Protein AF-A0A558NKL8-F1 (afdb_monomer_lite)

pLDDT: mean 79.83, std 12.21, range [34.22, 94.88]

Secondary structure (DSSP, 8-state):
--------SEEEEEEEEEEEEE-S--EEEEEEEEEEEEE-S--EEE-SEEEEEEEE-S--EEE-SEEEEEEEE-S--EEE-SEEEEEEEE-S--EEE-SEEEEEEEE-S--EEE-SEEEEEEEE-S--EEE-SEEEEEEEE-S--EEE-SEEEEEEEE-S--EEE-SEEEEEEEE-S--EEE-SEEEEEEEE-S--EEE-SEEEEEEEE-S--EEE-SEEEEEEEE-S--EEEEEEEEEEEEESS--EEEEEEEE-

Foldseek 3Di:
DFDADPDDQEAEDQAAAEEGAYDHEYAYAYQHYAYYEHAAEEYEHHYQHYAYE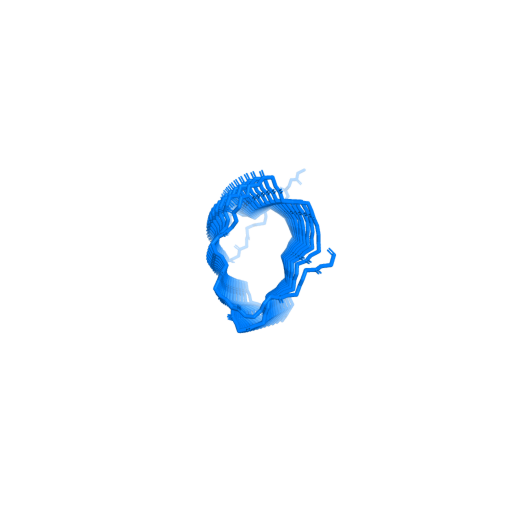YEHQEEYEHHYQHYHYYEEYQEEYEHHYQAYHYYEEYQEEYEAHYQHYAYEYEYQEEYEAAYQHEHEYEEYQEEYEHHYQAEAYYYEYQEEYEAAYQHEHEEYEYNYEYEAAYQHYAYEEEYQYEYEHAYQAEHYEYAYQYEYEHHYQHYEYEEHAEYEYEAHYQAYEYYYEHEDEYEHEYQEYEYEYHYNDYYNYHYDYDYD

Radius of gyration: 23.01 Å; chains: 1; bounding box: 57×25×70 Å

Structure (mmCIF, N/CA/C/O backbone):
data_AF-A0A558NKL8-F1
#
_entry.id   AF-A0A558NKL8-F1
#
loop_
_atom_site.group_PDB
_atom_site.id
_atom_site.type_symbol
_atom_site.label_atom_id
_atom_site.label_alt_id
_atom_site.label_comp_id
_atom_site.label_asym_id
_atom_site.label_entity_id
_atom_site.label_seq_id
_atom_site.pdbx_PDB_ins_code
_atom_site.Cartn_x
_atom_site.Cartn_y
_atom_site.Cartn_z
_atom_site.occupancy
_atom_site.B_iso_or_equiv
_atom_site.auth_seq_id
_atom_site.auth_comp_id
_atom_site.auth_asym_id
_atom_site.auth_atom_id
_atom_site.pdbx_PDB_model_num
ATOM 1 N N . MET A 1 1 ? 12.786 16.973 -34.964 1.00 34.22 1 MET A N 1
ATOM 2 C CA . MET A 1 1 ? 13.043 15.626 -35.515 1.00 34.22 1 MET A CA 1
ATOM 3 C C . MET A 1 1 ? 13.403 14.729 -34.350 1.00 34.22 1 MET A C 1
ATOM 5 O O . MET A 1 1 ? 14.389 15.014 -33.689 1.00 34.22 1 MET A O 1
ATOM 9 N N . ALA A 1 2 ? 12.571 13.739 -34.029 1.00 39.44 2 ALA A N 1
ATOM 10 C CA . ALA A 1 2 ? 12.947 12.715 -33.060 1.00 39.44 2 ALA A CA 1
ATOM 11 C C . ALA A 1 2 ? 13.879 11.733 -33.779 1.00 39.44 2 ALA A C 1
ATOM 13 O O . ALA A 1 2 ? 13.469 11.132 -34.772 1.00 39.44 2 ALA A O 1
ATOM 14 N N . GLU A 1 3 ? 15.132 11.630 -33.339 1.00 42.78 3 GLU A N 1
ATOM 15 C CA . GLU A 1 3 ? 16.056 10.612 -33.840 1.00 42.78 3 GLU A CA 1
ATOM 16 C C . GLU A 1 3 ? 15.496 9.226 -33.494 1.00 42.78 3 GLU A C 1
ATOM 18 O O . GLU A 1 3 ? 15.421 8.843 -32.328 1.00 42.78 3 GLU A O 1
ATOM 23 N N . GLN A 1 4 ? 15.060 8.482 -34.513 1.00 46.19 4 GLN A N 1
ATOM 24 C CA . GLN A 1 4 ? 14.749 7.063 -34.377 1.00 46.19 4 GLN A CA 1
ATOM 25 C C . GLN A 1 4 ? 16.066 6.284 -34.345 1.00 46.19 4 GLN A C 1
ATOM 27 O O . GLN A 1 4 ? 16.672 6.032 -35.386 1.00 46.19 4 GLN A O 1
ATOM 32 N N . TYR A 1 5 ? 16.513 5.888 -33.156 1.00 49.41 5 TYR A N 1
ATOM 33 C CA . TYR A 1 5 ? 17.646 4.977 -33.020 1.00 49.41 5 TYR A CA 1
ATOM 34 C C . TYR A 1 5 ? 17.198 3.546 -33.351 1.00 49.41 5 TYR A C 1
ATOM 36 O O . TYR A 1 5 ? 16.423 2.935 -32.619 1.00 49.41 5 TYR A O 1
ATOM 44 N N . GLN A 1 6 ? 17.699 2.986 -34.456 1.00 49.59 6 GLN A N 1
ATOM 45 C CA . GLN A 1 6 ? 17.657 1.540 -34.691 1.00 49.59 6 GLN A CA 1
ATOM 46 C C . GLN A 1 6 ? 18.808 0.895 -33.905 1.00 49.59 6 GLN A C 1
ATOM 48 O O . GLN A 1 6 ? 19.956 0.930 -34.345 1.00 49.59 6 GLN A O 1
ATOM 53 N N . ARG A 1 7 ? 18.518 0.358 -32.715 1.00 56.25 7 ARG A N 1
ATOM 54 C CA . ARG A 1 7 ? 19.482 -0.359 -31.862 1.00 56.25 7 ARG A CA 1
ATOM 55 C C . ARG A 1 7 ? 19.211 -1.874 -31.838 1.00 56.25 7 ARG A C 1
ATOM 57 O O . ARG A 1 7 ? 18.114 -2.293 -32.205 1.00 56.25 7 ARG A O 1
ATOM 64 N N . PRO A 1 8 ? 20.236 -2.696 -31.528 1.00 54.34 8 PRO A N 1
ATOM 65 C CA . PRO A 1 8 ? 20.140 -4.156 -31.564 1.00 54.34 8 PRO A CA 1
ATOM 66 C C . PRO A 1 8 ? 19.259 -4.701 -30.434 1.00 54.34 8 PRO A C 1
ATOM 68 O O . PRO A 1 8 ? 19.352 -4.200 -29.322 1.00 54.34 8 PRO A O 1
ATOM 71 N N . ASP A 1 9 ? 18.557 -5.812 -30.695 1.00 66.62 9 ASP A N 1
ATOM 72 C CA . ASP A 1 9 ? 17.581 -6.495 -29.810 1.00 66.62 9 ASP A CA 1
ATOM 73 C C . ASP A 1 9 ? 18.099 -6.886 -28.393 1.00 66.62 9 ASP A C 1
ATOM 75 O O . ASP A 1 9 ? 17.393 -7.496 -27.584 1.00 66.62 9 ASP A O 1
ATOM 79 N N . ASN A 1 10 ? 19.380 -6.640 -28.088 1.00 75.75 10 ASN A N 1
ATOM 80 C CA . ASN A 1 10 ? 20.004 -6.897 -26.793 1.00 75.75 10 ASN A CA 1
ATOM 81 C C . ASN A 1 10 ? 21.092 -5.858 -26.487 1.00 75.75 10 ASN A C 1
ATOM 83 O O . ASN A 1 10 ? 22.125 -5.808 -27.162 1.00 75.75 10 ASN A O 1
ATOM 87 N N . ILE A 1 11 ? 20.943 -5.138 -25.377 1.00 79.56 11 ILE A N 1
ATOM 88 C CA . ILE A 1 11 ? 21.912 -4.142 -24.915 1.00 79.56 11 ILE A CA 1
ATOM 89 C C . ILE A 1 11 ? 22.660 -4.706 -23.710 1.00 79.56 11 ILE A C 1
ATOM 91 O O . ILE A 1 11 ? 22.073 -5.110 -22.704 1.00 79.56 11 ILE A O 1
ATOM 95 N N . ARG A 1 12 ? 23.992 -4.768 -23.799 1.00 84.81 12 ARG A N 1
ATOM 96 C CA . ARG A 1 12 ? 24.848 -5.228 -22.699 1.00 84.81 12 ARG A CA 1
ATOM 97 C C . ARG A 1 12 ? 25.941 -4.220 -22.419 1.00 84.81 12 ARG A C 1
ATOM 99 O O . ARG A 1 12 ? 26.716 -3.880 -23.303 1.00 84.81 12 ARG A O 1
ATOM 106 N N . GLY A 1 13 ? 26.059 -3.806 -21.166 1.00 84.62 13 GLY A N 1
ATOM 107 C CA . GLY A 1 13 ? 27.065 -2.826 -20.781 1.00 84.62 13 GLY A CA 1
ATOM 108 C C . GLY A 1 13 ? 27.252 -2.745 -19.279 1.00 84.62 13 GLY A C 1
ATOM 109 O O . GLY A 1 13 ? 26.401 -3.152 -18.496 1.00 84.62 13 GLY A O 1
ATOM 110 N N . ARG A 1 14 ? 28.387 -2.208 -18.832 1.00 89.69 14 ARG A N 1
ATOM 111 C CA . ARG A 1 14 ? 28.553 -1.887 -17.408 1.00 89.69 14 ARG A CA 1
ATOM 112 C C . ARG A 1 14 ? 27.604 -0.754 -17.005 1.00 89.69 14 ARG A C 1
ATOM 114 O O . ARG A 1 14 ? 26.941 -0.869 -15.976 1.00 89.69 14 ARG A O 1
ATOM 121 N N . THR A 1 15 ? 27.533 0.278 -17.834 1.00 91.00 15 THR A N 1
ATOM 122 C CA . THR A 1 15 ? 26.642 1.429 -17.692 1.00 91.00 15 THR A CA 1
ATOM 123 C C . THR A 1 15 ? 25.883 1.587 -19.000 1.00 91.00 15 THR A C 1
ATOM 125 O O . THR A 1 15 ? 26.508 1.560 -20.058 1.00 91.00 15 THR A O 1
ATOM 128 N N . ILE A 1 16 ? 24.563 1.701 -18.914 1.00 84.81 16 ILE A N 1
ATOM 129 C CA . ILE A 1 16 ? 23.654 1.938 -20.035 1.00 84.81 16 ILE A CA 1
ATOM 130 C C . ILE A 1 16 ? 22.885 3.214 -19.693 1.00 84.81 16 ILE A C 1
ATOM 132 O O . ILE A 1 16 ? 22.404 3.357 -18.567 1.00 84.81 16 ILE A O 1
ATOM 136 N N . SER A 1 17 ? 22.850 4.157 -20.628 1.00 85.31 17 SER A N 1
ATOM 137 C CA . SER A 1 17 ? 22.179 5.444 -20.466 1.00 85.31 17 SER A CA 1
ATOM 138 C C . SER A 1 17 ? 21.499 5.804 -21.775 1.00 85.31 17 SER A C 1
ATOM 140 O O . SER A 1 17 ? 22.178 5.945 -22.793 1.00 85.31 17 SER A O 1
ATOM 142 N N . GLU A 1 18 ? 20.177 5.913 -21.738 1.00 77.69 18 GLU A N 1
ATOM 143 C CA . GLU A 1 18 ? 19.334 6.074 -22.919 1.00 77.69 18 GLU A CA 1
ATOM 144 C C . GLU A 1 18 ? 18.270 7.146 -22.668 1.00 77.69 18 GLU A C 1
ATOM 146 O O . GLU A 1 18 ? 17.667 7.206 -21.598 1.00 77.69 18 GLU A O 1
ATOM 151 N N . ALA A 1 19 ? 18.067 8.030 -23.649 1.00 80.38 19 ALA A N 1
ATOM 152 C CA . ALA A 1 19 ? 17.031 9.057 -23.611 1.00 80.38 19 ALA A CA 1
ATOM 153 C C . ALA A 1 19 ? 16.344 9.188 -24.978 1.00 80.38 19 ALA A C 1
ATOM 155 O O . ALA A 1 19 ? 17.041 9.180 -25.990 1.00 80.38 19 ALA A O 1
ATOM 156 N N . GLY A 1 20 ? 15.011 9.278 -25.044 1.00 77.06 20 GLY A N 1
ATOM 157 C CA . GLY A 1 20 ? 14.292 9.444 -26.320 1.00 77.06 20 GLY A CA 1
ATOM 158 C C . GLY A 1 20 ? 13.041 8.578 -26.496 1.00 77.06 20 GLY A C 1
ATOM 159 O O . GLY A 1 20 ? 12.331 8.285 -25.541 1.00 77.06 20 GLY A O 1
ATOM 160 N N . GLN A 1 21 ? 12.721 8.229 -27.745 1.00 72.75 21 GLN A N 1
ATOM 161 C CA . GLN A 1 21 ? 11.588 7.360 -28.080 1.00 72.75 21 GLN A CA 1
ATOM 162 C C . GLN A 1 21 ? 12.086 6.019 -28.613 1.00 72.75 21 GLN A C 1
ATOM 164 O O . GLN A 1 21 ? 12.843 5.990 -29.584 1.00 72.75 21 GLN A O 1
ATOM 169 N N . TYR A 1 22 ? 11.607 4.926 -28.020 1.00 66.62 22 TYR A N 1
ATOM 170 C CA . TYR A 1 22 ? 12.074 3.568 -28.294 1.00 66.62 22 TYR A CA 1
ATOM 171 C C . TYR A 1 22 ? 10.906 2.664 -28.717 1.00 66.62 22 TYR A C 1
ATOM 173 O O . TYR A 1 22 ? 9.823 2.681 -28.125 1.00 66.62 22 TYR A O 1
ATOM 181 N N . GLN A 1 23 ? 11.100 1.907 -29.806 1.00 60.97 23 GLN A N 1
ATOM 182 C CA . GLN A 1 23 ? 10.026 1.167 -30.496 1.00 60.97 23 GLN A CA 1
ATOM 183 C C . GLN A 1 23 ? 10.318 -0.326 -30.758 1.00 60.97 23 GLN A C 1
ATOM 185 O O . GLN A 1 23 ? 9.500 -0.991 -31.410 1.00 60.97 23 GLN A O 1
ATOM 190 N N . ARG A 1 24 ? 11.440 -0.885 -30.281 1.00 55.19 24 ARG A N 1
ATOM 191 C CA . ARG A 1 24 ? 11.806 -2.306 -30.467 1.00 55.19 24 ARG A CA 1
ATOM 192 C C . ARG A 1 24 ? 11.981 -3.031 -29.122 1.00 55.19 24 ARG A C 1
ATOM 194 O O . ARG A 1 24 ? 12.151 -2.340 -28.134 1.00 55.19 24 ARG A O 1
ATOM 201 N N . PRO A 1 25 ? 11.821 -4.372 -29.074 1.00 55.00 25 PRO A N 1
ATOM 202 C CA . PRO A 1 25 ? 11.989 -5.147 -27.845 1.00 55.00 25 PRO A CA 1
ATOM 203 C C . PRO A 1 25 ? 13.470 -5.252 -27.485 1.00 55.00 25 PRO A C 1
ATOM 205 O O . PRO A 1 25 ? 14.239 -5.773 -28.296 1.00 55.00 25 PRO A O 1
ATOM 208 N N . ASP A 1 26 ? 13.839 -4.855 -26.272 1.00 63.69 26 ASP A N 1
ATOM 209 C CA . ASP A 1 26 ? 15.223 -4.854 -25.823 1.00 63.69 26 ASP A CA 1
ATOM 210 C C . ASP A 1 26 ? 15.396 -5.717 -24.560 1.00 63.69 26 ASP A C 1
ATOM 212 O O . ASP A 1 26 ? 14.733 -5.563 -23.532 1.00 63.69 26 ASP A O 1
ATOM 216 N N . ASN A 1 27 ? 16.339 -6.669 -24.596 1.00 78.69 27 ASN A N 1
ATOM 217 C CA . ASN A 1 27 ? 16.871 -7.211 -23.343 1.00 78.69 27 ASN A CA 1
ATOM 218 C C . ASN A 1 27 ? 18.052 -6.351 -22.906 1.00 78.69 27 ASN A C 1
ATOM 220 O O . ASN A 1 27 ? 19.148 -6.435 -23.476 1.00 78.69 27 ASN A O 1
ATOM 224 N N . ILE A 1 28 ? 17.854 -5.586 -21.842 1.00 82.12 28 ILE A N 1
ATOM 225 C CA . ILE A 1 28 ? 18.853 -4.661 -21.325 1.00 82.12 28 ILE A CA 1
ATOM 226 C C . ILE A 1 28 ? 19.515 -5.304 -20.115 1.00 82.12 28 ILE A C 1
ATOM 228 O O . ILE A 1 28 ? 18.896 -5.582 -19.087 1.00 82.12 28 ILE A O 1
ATOM 232 N N . ARG A 1 29 ? 20.812 -5.593 -20.221 1.00 87.62 29 ARG A N 1
ATOM 233 C CA . ARG A 1 29 ? 21.587 -6.179 -19.127 1.00 87.62 29 ARG A CA 1
ATOM 234 C C . ARG A 1 29 ? 22.792 -5.323 -18.806 1.00 87.62 29 ARG A C 1
ATOM 236 O O . ARG A 1 29 ? 23.792 -5.334 -19.524 1.00 87.62 29 ARG A O 1
ATOM 243 N N . GLY A 1 30 ? 22.754 -4.698 -17.637 1.00 86.75 30 GLY A N 1
ATOM 244 C CA . GLY A 1 30 ? 23.878 -3.918 -17.155 1.00 86.75 30 GLY A CA 1
ATOM 245 C C . GLY A 1 30 ? 24.081 -3.936 -15.656 1.00 86.75 30 GLY A C 1
ATOM 246 O O . GLY A 1 30 ? 23.383 -4.612 -14.903 1.00 86.75 30 GLY A O 1
ATOM 247 N N . ARG A 1 31 ? 25.113 -3.229 -15.194 1.00 90.44 31 ARG A N 1
ATOM 248 C CA . ARG A 1 31 ? 25.275 -2.976 -13.758 1.00 90.44 31 ARG A CA 1
ATOM 249 C C . ARG A 1 31 ? 24.454 -1.752 -13.364 1.00 90.44 31 ARG A C 1
ATOM 251 O O . ARG A 1 31 ? 23.739 -1.831 -12.368 1.00 90.44 31 ARG A O 1
ATOM 258 N N . THR A 1 32 ? 24.542 -0.684 -14.145 1.00 92.06 32 THR A N 1
ATOM 259 C CA . THR A 1 32 ? 23.750 0.538 -13.988 1.00 92.06 32 THR A CA 1
ATOM 260 C C . THR A 1 32 ? 22.996 0.797 -15.286 1.00 92.06 32 THR A C 1
ATOM 262 O O . THR A 1 32 ? 23.627 0.809 -16.341 1.00 92.06 32 THR A O 1
ATOM 265 N N . ILE A 1 33 ? 21.681 0.964 -15.196 1.00 87.62 33 ILE A N 1
ATOM 266 C CA . ILE A 1 33 ? 20.776 1.264 -16.309 1.00 87.62 33 ILE A CA 1
ATOM 267 C C . ILE A 1 33 ? 20.040 2.555 -15.947 1.00 87.62 33 ILE A C 1
ATOM 269 O O . ILE A 1 33 ? 19.592 2.703 -14.805 1.00 87.62 33 ILE A O 1
ATOM 273 N N . SER A 1 34 ? 20.000 3.511 -16.870 1.00 87.62 34 SER A N 1
ATOM 274 C CA . SER A 1 34 ? 19.303 4.785 -16.702 1.00 87.62 34 SER A CA 1
ATOM 275 C C . SER A 1 34 ? 18.585 5.151 -17.991 1.00 87.62 34 SER A C 1
ATOM 277 O O . SER A 1 34 ? 19.234 5.371 -19.012 1.00 87.62 34 SER A O 1
ATOM 279 N N . GLU A 1 35 ? 17.266 5.213 -17.923 1.00 81.69 35 GLU A N 1
ATOM 280 C CA . GLU A 1 35 ? 16.376 5.317 -19.072 1.00 81.69 35 GLU A CA 1
ATOM 281 C C . GLU A 1 35 ? 15.375 6.453 -18.866 1.00 81.69 35 GLU A C 1
ATOM 283 O O . GLU A 1 35 ? 14.800 6.613 -17.786 1.00 81.69 35 GLU A O 1
ATOM 288 N N . ALA A 1 36 ? 15.225 7.297 -19.886 1.00 83.25 36 ALA A N 1
ATOM 289 C CA . ALA A 1 36 ? 14.327 8.440 -19.853 1.00 83.25 36 ALA A CA 1
ATOM 290 C C . ALA A 1 36 ? 13.587 8.620 -21.184 1.00 83.25 36 ALA A C 1
ATOM 292 O O . ALA A 1 36 ? 14.203 8.941 -22.202 1.00 83.25 36 ALA A O 1
ATOM 293 N N . GLY A 1 37 ? 12.258 8.507 -21.205 1.00 79.94 37 GLY A N 1
ATOM 294 C CA . GLY A 1 37 ? 11.527 8.737 -22.450 1.00 79.94 37 GLY A CA 1
ATOM 295 C C . GLY A 1 37 ? 10.201 8.014 -22.624 1.00 79.94 37 GLY A C 1
ATOM 296 O O . GLY A 1 37 ? 9.365 7.979 -21.727 1.00 79.94 37 GLY A O 1
ATOM 297 N N . GLN A 1 38 ? 9.959 7.548 -23.846 1.00 76.94 38 GLN A N 1
ATOM 298 C CA . GLN A 1 38 ? 8.715 6.895 -24.254 1.00 76.94 38 GLN A CA 1
ATOM 299 C C . GLN A 1 38 ? 9.050 5.508 -24.797 1.00 76.94 38 GLN A C 1
ATOM 301 O O . GLN A 1 38 ? 9.736 5.404 -25.819 1.00 76.94 38 GLN A O 1
ATOM 306 N N . TYR A 1 39 ? 8.537 4.471 -24.142 1.00 71.00 39 TYR A N 1
ATOM 307 C CA . TYR A 1 39 ? 8.851 3.073 -24.428 1.00 71.00 39 TYR A CA 1
ATOM 308 C C . TYR A 1 39 ? 7.580 2.329 -24.844 1.00 71.00 39 TYR A C 1
ATOM 310 O O . TYR A 1 39 ? 6.556 2.344 -24.152 1.00 71.00 39 TYR A O 1
ATOM 318 N N . GLN A 1 40 ? 7.606 1.728 -26.038 1.00 65.81 40 GLN A N 1
ATOM 319 C CA . GLN A 1 40 ? 6.408 1.168 -26.679 1.00 65.81 40 GLN A CA 1
ATOM 320 C C . GLN A 1 40 ? 6.404 -0.366 -26.817 1.00 65.81 40 GLN A C 1
ATOM 322 O O . GLN A 1 40 ? 5.427 -0.919 -27.348 1.00 65.81 40 GLN A O 1
ATOM 327 N N . ARG A 1 41 ? 7.451 -1.082 -26.378 1.00 61.25 41 ARG A N 1
ATOM 328 C CA . ARG A 1 41 ? 7.586 -2.545 -26.545 1.00 61.25 41 ARG A CA 1
ATOM 329 C C . ARG A 1 41 ? 8.094 -3.256 -25.277 1.00 61.25 41 ARG A C 1
ATOM 331 O O . ARG A 1 41 ? 8.477 -2.555 -24.365 1.00 61.25 41 ARG A O 1
ATOM 338 N N . PRO A 1 42 ? 7.936 -4.599 -25.181 1.00 56.69 42 PRO A N 1
ATOM 339 C CA . PRO A 1 42 ? 8.241 -5.351 -23.962 1.00 56.69 42 PRO A CA 1
ATOM 340 C C . PRO A 1 42 ? 9.747 -5.454 -23.738 1.00 56.69 42 PRO A C 1
ATOM 342 O O . PRO A 1 42 ? 10.433 -5.998 -24.612 1.00 56.69 42 PRO A O 1
ATOM 345 N N . ASP A 1 43 ? 10.205 -5.057 -22.556 1.00 67.62 43 ASP A N 1
ATOM 346 C CA . ASP A 1 43 ? 11.616 -5.043 -22.198 1.00 67.62 43 ASP A CA 1
ATOM 347 C C . ASP A 1 43 ? 11.901 -5.966 -20.998 1.00 67.62 43 ASP A C 1
ATOM 349 O O . ASP A 1 43 ? 11.137 -6.105 -20.036 1.00 67.62 43 ASP A O 1
ATOM 353 N N . ASN A 1 44 ? 13.031 -6.680 -21.057 1.00 81.38 44 ASN A N 1
ATOM 354 C CA . ASN A 1 44 ? 13.547 -7.406 -19.893 1.00 81.38 44 ASN A CA 1
ATOM 355 C C . ASN A 1 44 ? 14.791 -6.689 -19.389 1.00 81.38 44 ASN A C 1
ATOM 357 O O . ASN A 1 44 ? 15.888 -6.850 -19.939 1.00 81.38 44 ASN A O 1
ATOM 361 N N . ILE A 1 45 ? 14.636 -5.969 -18.286 1.00 84.75 45 ILE A N 1
ATOM 362 C CA . ILE A 1 45 ? 15.679 -5.106 -17.750 1.00 84.75 45 ILE A CA 1
ATOM 363 C C . ILE A 1 45 ? 16.318 -5.796 -16.550 1.00 84.75 45 ILE A C 1
ATOM 365 O O . ILE A 1 45 ? 15.697 -6.082 -15.524 1.00 84.75 45 ILE A O 1
ATOM 369 N N . ARG A 1 46 ? 17.607 -6.121 -16.667 1.00 89.62 46 ARG A N 1
ATOM 370 C CA . ARG A 1 46 ? 18.380 -6.777 -15.609 1.00 89.62 46 ARG A CA 1
ATOM 371 C C . ARG A 1 46 ? 19.584 -5.939 -15.219 1.00 89.62 46 ARG A C 1
ATOM 373 O O . ARG A 1 46 ? 20.620 -5.948 -15.885 1.00 89.62 46 ARG A O 1
ATOM 380 N N . GLY A 1 47 ? 19.469 -5.319 -14.052 1.00 88.94 47 GLY A N 1
ATOM 381 C CA . GLY A 1 47 ? 20.418 -4.359 -13.508 1.00 88.94 47 GLY A CA 1
ATOM 382 C C . GLY A 1 47 ? 20.880 -4.701 -12.095 1.00 88.94 47 GLY A C 1
ATOM 383 O O . GLY A 1 47 ? 20.267 -5.494 -11.378 1.00 88.94 47 GLY A O 1
ATOM 384 N N . ARG A 1 48 ? 21.959 -4.065 -11.628 1.00 92.19 48 ARG A N 1
ATOM 385 C CA . ARG A 1 48 ? 22.143 -3.875 -10.177 1.00 92.19 48 ARG A CA 1
ATOM 386 C C . ARG A 1 48 ? 21.387 -2.623 -9.735 1.00 92.19 48 ARG A C 1
ATOM 388 O O . ARG A 1 48 ? 20.685 -2.691 -8.730 1.00 92.19 48 ARG A O 1
ATOM 395 N N . THR A 1 49 ? 21.527 -1.538 -10.481 1.00 93.81 49 THR A N 1
ATOM 396 C CA . THR A 1 49 ? 20.792 -0.286 -10.303 1.00 93.81 49 THR A CA 1
ATOM 397 C C . THR A 1 49 ? 20.055 0.012 -11.600 1.00 93.81 49 THR A C 1
ATOM 399 O O . THR A 1 49 ? 20.689 -0.014 -12.653 1.00 93.81 49 THR A O 1
ATOM 402 N N . ILE A 1 50 ? 18.751 0.242 -11.506 1.00 89.38 50 ILE A N 1
ATOM 403 C CA . ILE A 1 50 ? 17.856 0.579 -12.614 1.00 89.38 50 ILE A CA 1
ATOM 404 C C . ILE A 1 50 ? 17.151 1.878 -12.227 1.00 89.38 50 ILE A C 1
ATOM 406 O O . ILE A 1 50 ? 16.744 2.032 -11.070 1.00 89.38 50 ILE A O 1
ATOM 410 N N . SER A 1 51 ? 17.096 2.831 -13.149 1.00 89.50 51 SER A N 1
ATOM 411 C CA . SER A 1 51 ? 16.409 4.106 -12.963 1.00 89.50 51 SER A CA 1
ATOM 412 C C . SER A 1 51 ? 15.693 4.474 -14.249 1.00 89.50 51 SER A C 1
ATOM 414 O O . SER A 1 51 ? 16.349 4.688 -15.263 1.00 89.50 51 SER A O 1
ATOM 416 N N . GLU A 1 52 ? 14.376 4.543 -14.185 1.00 84.88 52 GLU A N 1
ATOM 417 C CA . GLU A 1 52 ? 13.492 4.672 -15.335 1.00 84.88 52 GLU A CA 1
ATOM 418 C C . GLU A 1 52 ? 12.538 5.844 -15.119 1.00 84.88 52 GLU A C 1
ATOM 420 O O . GLU A 1 52 ? 11.928 5.991 -14.058 1.00 84.88 52 GLU A O 1
ATOM 425 N N . ALA A 1 53 ? 12.439 6.720 -16.117 1.00 85.19 53 ALA A N 1
ATOM 426 C CA . ALA A 1 53 ? 11.573 7.890 -16.067 1.00 85.19 53 ALA A CA 1
ATOM 427 C C . ALA A 1 53 ? 10.838 8.087 -17.395 1.00 85.19 53 ALA A C 1
ATOM 429 O O . ALA A 1 53 ? 11.473 8.311 -18.422 1.00 85.19 53 ALA A O 1
ATOM 430 N N . GLY A 1 54 ? 9.505 8.057 -17.419 1.00 82.62 54 GLY A N 1
ATOM 431 C CA . GLY A 1 54 ? 8.825 8.201 -18.704 1.00 82.62 54 GLY A CA 1
ATOM 432 C C . GLY A 1 54 ? 7.405 7.680 -18.813 1.00 82.62 54 GLY A C 1
ATOM 433 O O . GLY A 1 54 ? 6.614 7.732 -17.877 1.00 82.62 54 GLY A O 1
ATOM 434 N N . GLN A 1 55 ? 7.059 7.246 -20.019 1.00 80.19 55 GLN A N 1
ATOM 435 C CA . GLN A 1 55 ? 5.809 6.548 -20.296 1.00 80.19 55 GLN A CA 1
ATOM 436 C C . GLN A 1 55 ? 6.139 5.168 -20.850 1.00 80.19 55 GLN A C 1
ATOM 438 O O . GLN A 1 55 ? 6.845 5.068 -21.859 1.00 80.19 55 GLN A O 1
ATOM 443 N N . TYR A 1 56 ? 5.565 4.141 -20.238 1.00 73.12 56 TYR A N 1
ATOM 444 C CA . TYR A 1 56 ? 5.789 2.745 -20.591 1.00 73.12 56 TYR A CA 1
ATOM 445 C C . TYR A 1 56 ? 4.454 2.119 -20.988 1.00 73.12 56 TYR A C 1
ATOM 447 O O . TYR A 1 56 ? 3.457 2.174 -20.259 1.00 73.12 56 TYR A O 1
ATOM 455 N N . GLN A 1 57 ? 4.389 1.597 -22.215 1.00 67.12 57 GLN A N 1
ATOM 456 C CA . GLN A 1 57 ? 3.131 1.146 -22.819 1.00 67.12 57 GLN A CA 1
ATOM 457 C C . GLN A 1 57 ? 2.991 -0.381 -22.926 1.00 67.12 57 GLN A C 1
ATOM 459 O O . GLN A 1 57 ? 1.935 -0.857 -23.375 1.00 67.12 57 GLN A O 1
ATOM 464 N N . ARG A 1 58 ? 4.008 -1.174 -22.552 1.00 62.75 58 ARG A N 1
ATOM 465 C CA . ARG A 1 58 ? 4.026 -2.645 -22.702 1.00 62.75 58 ARG A CA 1
ATOM 466 C C . ARG A 1 58 ? 4.655 -3.370 -21.499 1.00 62.75 58 ARG A C 1
ATOM 468 O O . ARG A 1 58 ? 5.170 -2.682 -20.647 1.00 62.75 58 ARG A O 1
ATOM 475 N N . PRO A 1 59 ? 4.457 -4.706 -21.379 1.00 58.25 59 PRO A N 1
ATOM 476 C CA . PRO A 1 59 ? 4.810 -5.457 -20.171 1.00 58.25 59 PRO A CA 1
ATOM 477 C C . PRO A 1 59 ? 6.319 -5.565 -19.985 1.00 58.25 59 PRO A C 1
ATOM 479 O O . PRO A 1 59 ? 6.975 -6.123 -20.873 1.00 58.25 59 PRO A O 1
ATOM 482 N N . ASP A 1 60 ? 6.810 -5.173 -18.816 1.00 68.94 60 ASP A N 1
ATOM 483 C CA . ASP A 1 60 ? 8.230 -5.185 -18.496 1.00 68.94 60 ASP A CA 1
ATOM 484 C C . ASP A 1 60 ? 8.542 -6.149 -17.338 1.00 68.94 60 ASP A C 1
ATOM 486 O O . ASP A 1 60 ? 7.786 -6.342 -16.378 1.00 68.94 60 ASP A O 1
ATOM 490 N N . ASN A 1 61 ? 9.679 -6.845 -17.442 1.00 82.69 61 ASN A N 1
ATOM 491 C CA . ASN A 1 61 ? 10.212 -7.634 -16.330 1.00 82.69 61 ASN A CA 1
ATOM 492 C C . ASN A 1 61 ? 11.497 -6.991 -15.829 1.00 82.69 61 ASN A C 1
ATOM 494 O O . ASN A 1 61 ? 12.578 -7.184 -16.400 1.00 82.69 61 ASN A O 1
ATOM 498 N N . ILE A 1 62 ? 11.394 -6.312 -14.694 1.00 86.38 62 ILE A N 1
ATOM 499 C CA . ILE A 1 62 ? 12.484 -5.520 -14.145 1.00 86.38 62 ILE A CA 1
ATOM 500 C C . ILE A 1 62 ? 13.099 -6.273 -12.971 1.00 86.38 62 ILE A C 1
ATOM 502 O O . ILE A 1 62 ? 12.475 -6.569 -11.947 1.00 86.38 62 ILE A O 1
ATOM 506 N N . ARG A 1 63 ? 14.375 -6.639 -13.110 1.00 90.94 63 ARG A N 1
ATOM 507 C CA . ARG A 1 63 ? 15.130 -7.355 -12.078 1.00 90.94 63 ARG A CA 1
ATOM 508 C C . ARG A 1 63 ? 16.369 -6.578 -11.675 1.00 90.94 63 ARG A C 1
ATOM 510 O O . ARG A 1 63 ? 17.418 -6.659 -12.317 1.00 90.94 63 ARG A O 1
ATOM 517 N N . GLY A 1 64 ? 16.267 -5.932 -10.520 1.00 90.19 64 GLY A N 1
ATOM 518 C CA . GLY A 1 64 ? 17.282 -5.059 -9.948 1.00 90.19 64 GLY A CA 1
ATOM 519 C C . GLY A 1 64 ? 17.725 -5.465 -8.544 1.00 90.19 64 GLY A C 1
ATOM 520 O O . GLY A 1 64 ? 17.108 -6.286 -7.865 1.00 90.19 64 GLY A O 1
ATOM 521 N N . ARG A 1 65 ? 18.800 -4.848 -8.046 1.00 93.50 65 ARG A N 1
ATOM 522 C CA . ARG A 1 65 ? 18.988 -4.709 -6.591 1.00 93.50 65 ARG A CA 1
ATOM 523 C C . ARG A 1 65 ? 18.290 -3.435 -6.115 1.00 93.50 65 ARG A C 1
ATOM 525 O O . ARG A 1 65 ? 17.591 -3.495 -5.108 1.00 93.50 65 ARG A O 1
ATOM 532 N N . THR A 1 66 ? 18.488 -2.338 -6.830 1.00 94.75 66 THR A N 1
ATOM 533 C CA . THR A 1 66 ? 17.808 -1.059 -6.630 1.00 94.75 66 THR A CA 1
ATOM 534 C C . THR A 1 66 ? 17.079 -0.715 -7.919 1.00 94.75 66 THR A C 1
ATOM 536 O O . THR A 1 66 ? 17.710 -0.748 -8.975 1.00 94.75 66 THR A O 1
ATOM 539 N N . ILE A 1 67 ? 15.784 -0.444 -7.813 1.00 91.12 67 ILE A N 1
ATOM 540 C CA . ILE A 1 67 ? 14.894 -0.059 -8.909 1.00 91.12 67 ILE A CA 1
ATOM 541 C C . ILE A 1 67 ? 14.240 1.259 -8.499 1.00 91.12 67 ILE A C 1
ATOM 543 O O . ILE A 1 67 ? 13.868 1.419 -7.330 1.00 91.12 67 ILE A O 1
ATOM 547 N N . SER A 1 68 ? 14.189 2.215 -9.418 1.00 90.38 68 SER A N 1
ATOM 548 C CA . SER A 1 68 ? 13.548 3.509 -9.214 1.00 90.38 68 SER A CA 1
ATOM 549 C C . SER A 1 68 ? 12.822 3.898 -10.488 1.00 90.38 68 SER A C 1
ATOM 551 O O . SER A 1 68 ? 13.467 4.082 -11.513 1.00 90.38 68 SER A O 1
ATOM 553 N N . GLU A 1 69 ? 11.510 4.017 -10.402 1.00 86.19 69 GLU A N 1
ATOM 554 C CA . GLU A 1 69 ? 10.617 4.176 -11.540 1.00 86.19 69 GLU A CA 1
ATOM 555 C C . GLU A 1 69 ? 9.726 5.394 -11.319 1.00 86.19 69 GLU A C 1
ATOM 557 O O . GLU A 1 69 ? 9.150 5.584 -10.245 1.00 86.19 69 GLU A O 1
ATOM 562 N N . ALA A 1 70 ? 9.646 6.259 -12.327 1.00 86.31 70 ALA A N 1
ATOM 563 C CA . ALA A 1 70 ? 8.844 7.470 -12.274 1.00 86.31 70 ALA A CA 1
ATOM 564 C C . ALA A 1 70 ? 8.087 7.692 -13.585 1.00 86.31 70 ALA A C 1
ATOM 566 O O . ALA A 1 70 ? 8.707 7.814 -14.639 1.00 86.31 70 ALA A O 1
ATOM 567 N N . GLY A 1 71 ? 6.759 7.819 -13.552 1.00 84.00 71 GLY A N 1
ATOM 568 C CA . GLY A 1 71 ? 6.028 8.135 -14.777 1.00 84.00 71 GLY A CA 1
ATOM 569 C C . GLY A 1 71 ? 4.622 7.577 -14.897 1.00 84.00 71 GLY A C 1
ATOM 570 O O . GLY A 1 71 ? 3.808 7.696 -13.986 1.00 84.00 71 GLY A O 1
ATOM 571 N N . GLN A 1 72 ? 4.296 7.072 -16.082 1.00 81.81 72 GLN A N 1
ATOM 572 C CA . GLN A 1 72 ? 3.007 6.445 -16.361 1.00 81.81 72 GLN A CA 1
ATOM 573 C C . GLN A 1 72 ? 3.241 5.059 -16.947 1.00 81.81 72 GLN A C 1
ATOM 575 O O . GLN A 1 72 ? 3.908 4.929 -17.977 1.00 81.81 72 GLN A O 1
ATOM 580 N N . TYR A 1 73 ? 2.624 4.060 -16.333 1.00 73.88 73 TYR A N 1
ATOM 581 C CA . TYR A 1 73 ? 2.766 2.658 -16.701 1.00 73.88 73 TYR A CA 1
ATOM 582 C C . TYR A 1 73 ? 1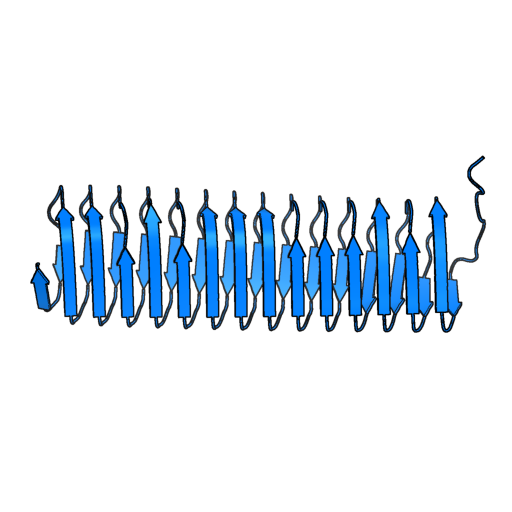.390 2.116 -17.078 1.00 73.88 73 TYR A C 1
ATOM 584 O O . TYR A 1 73 ? 0.415 2.202 -16.322 1.00 73.88 73 TYR A O 1
ATOM 592 N N . GLN A 1 74 ? 1.264 1.640 -18.317 1.00 67.25 74 GLN A N 1
ATOM 593 C CA . GLN A 1 74 ? -0.037 1.281 -18.892 1.00 67.25 74 GLN A CA 1
ATOM 594 C C . GLN A 1 74 ? -0.283 -0.233 -18.987 1.00 67.25 74 GLN A C 1
ATOM 596 O O . GLN A 1 74 ? -1.380 -0.637 -19.405 1.00 67.25 74 GLN A O 1
ATOM 601 N N . ARG A 1 75 ? 0.691 -1.090 -18.639 1.00 63.84 75 ARG A N 1
ATOM 602 C CA . ARG A 1 75 ? 0.620 -2.558 -18.801 1.00 63.84 75 ARG A CA 1
ATOM 603 C C . ARG A 1 75 ? 1.299 -3.326 -17.650 1.00 63.84 75 ARG A C 1
ATOM 605 O O . ARG A 1 75 ? 1.897 -2.671 -16.828 1.00 63.84 75 ARG A O 1
ATOM 612 N N . PRO A 1 76 ? 1.060 -4.656 -17.536 1.00 59.72 76 PRO A N 1
ATOM 613 C CA . PRO A 1 76 ? 1.450 -5.440 -16.361 1.00 59.72 76 PRO A CA 1
ATOM 614 C C . PRO A 1 76 ? 2.962 -5.580 -16.224 1.00 59.72 76 PRO A C 1
ATOM 616 O O . PRO A 1 76 ? 3.576 -6.126 -17.146 1.00 59.72 76 PRO A O 1
ATOM 619 N N . ASP A 1 77 ? 3.496 -5.244 -15.056 1.00 69.88 77 ASP A N 1
ATOM 620 C CA . ASP A 1 77 ? 4.925 -5.306 -14.776 1.00 69.88 77 ASP A CA 1
ATOM 621 C C . ASP A 1 77 ? 5.244 -6.305 -13.651 1.00 69.88 77 ASP A C 1
ATOM 623 O O . ASP A 1 77 ? 4.503 -6.513 -12.682 1.00 69.88 77 ASP A O 1
ATOM 627 N N . ASN A 1 78 ? 6.367 -7.016 -13.798 1.00 84.12 78 ASN A N 1
ATOM 628 C CA . ASN A 1 78 ? 6.898 -7.868 -12.732 1.00 84.12 78 ASN A CA 1
ATOM 629 C C . ASN A 1 78 ? 8.214 -7.292 -12.227 1.00 84.12 78 ASN A C 1
ATOM 631 O O . ASN A 1 78 ? 9.283 -7.522 -12.806 1.00 84.12 78 ASN A O 1
ATOM 635 N N . ILE A 1 79 ? 8.146 -6.636 -11.076 1.00 86.94 79 ILE A N 1
ATOM 636 C CA . ILE A 1 79 ? 9.274 -5.904 -10.517 1.00 86.94 79 ILE A CA 1
ATOM 637 C C . ILE A 1 79 ? 9.865 -6.708 -9.363 1.00 86.94 79 ILE A C 1
ATOM 639 O O . ILE A 1 79 ? 9.238 -7.002 -8.340 1.00 86.94 79 ILE A O 1
ATOM 643 N N . ARG A 1 80 ? 11.127 -7.116 -9.521 1.00 91.81 80 ARG A N 1
ATOM 644 C CA . ARG A 1 80 ? 11.859 -7.884 -8.510 1.00 91.81 80 ARG A CA 1
ATOM 645 C C . ARG A 1 80 ? 13.141 -7.178 -8.107 1.00 91.81 80 ARG A C 1
ATOM 647 O O . ARG A 1 80 ? 14.178 -7.306 -8.760 1.00 91.81 80 ARG A O 1
ATOM 654 N N . GLY A 1 81 ? 13.085 -6.547 -6.941 1.00 90.75 81 GLY A N 1
ATOM 655 C CA . GLY A 1 81 ? 14.153 -5.739 -6.367 1.00 90.75 81 GLY A CA 1
ATOM 656 C C . GLY A 1 81 ? 14.567 -6.171 -4.962 1.00 90.75 81 GLY A C 1
ATOM 657 O O . GLY A 1 81 ? 13.929 -6.993 -4.303 1.00 90.75 81 GLY A O 1
ATOM 658 N N . ARG A 1 82 ? 15.650 -5.586 -4.443 1.00 94.06 82 ARG A N 1
ATOM 659 C CA . ARG A 1 82 ? 15.841 -5.492 -2.985 1.00 94.06 82 ARG A CA 1
ATOM 660 C C . ARG A 1 82 ? 15.191 -4.207 -2.475 1.00 94.06 82 ARG A C 1
ATOM 662 O O . ARG A 1 82 ? 14.501 -4.265 -1.460 1.00 94.06 82 ARG A O 1
ATOM 669 N N . THR A 1 83 ? 15.431 -3.101 -3.164 1.00 94.88 83 THR A N 1
ATOM 670 C CA . THR A 1 83 ? 14.809 -1.798 -2.931 1.00 94.88 83 THR A CA 1
ATOM 671 C C . THR A 1 83 ? 14.094 -1.397 -4.211 1.00 94.88 83 THR A C 1
ATOM 673 O O . THR A 1 83 ? 14.724 -1.433 -5.268 1.00 94.88 83 THR A O 1
ATOM 676 N N . ILE A 1 84 ? 12.812 -1.078 -4.095 1.00 91.81 84 ILE A N 1
ATOM 677 C CA . ILE A 1 84 ? 11.934 -0.643 -5.181 1.00 91.81 84 ILE A CA 1
ATOM 678 C C . ILE A 1 84 ? 11.331 0.692 -4.745 1.00 91.81 84 ILE A C 1
ATOM 680 O O . ILE A 1 84 ? 10.965 0.843 -3.573 1.00 91.81 84 ILE A O 1
ATOM 684 N N . SER A 1 85 ? 11.321 1.667 -5.644 1.00 90.62 85 SER A N 1
ATOM 685 C CA . SER A 1 85 ? 10.726 2.979 -5.416 1.00 90.62 85 SER A CA 1
ATOM 686 C C . SER A 1 85 ? 10.004 3.415 -6.676 1.00 90.62 85 SER A C 1
ATOM 688 O O . SER A 1 85 ? 10.646 3.593 -7.704 1.00 90.62 85 SER A O 1
ATOM 690 N N . GLU A 1 86 ? 8.699 3.582 -6.575 1.00 86.75 86 GLU A N 1
ATOM 691 C CA . GLU A 1 86 ? 7.803 3.799 -7.701 1.00 86.75 86 GLU A CA 1
ATOM 692 C C . GLU A 1 86 ? 6.972 5.054 -7.457 1.00 86.75 86 GLU A C 1
ATOM 694 O O . GLU A 1 86 ? 6.428 5.267 -6.370 1.00 86.75 86 GLU A O 1
ATOM 699 N N . ALA A 1 87 ? 6.911 5.921 -8.465 1.00 86.38 87 ALA A N 1
ATOM 700 C CA . ALA A 1 87 ? 6.157 7.161 -8.400 1.00 86.38 87 ALA A CA 1
ATOM 701 C C . ALA A 1 87 ? 5.398 7.416 -9.703 1.00 86.38 87 ALA A C 1
ATOM 703 O O . ALA A 1 87 ? 6.010 7.512 -10.764 1.00 86.38 87 ALA A O 1
ATOM 704 N N . GLY A 1 88 ? 4.077 7.596 -9.655 1.00 84.31 88 GLY A N 1
ATOM 705 C CA . GLY A 1 88 ? 3.347 7.914 -10.880 1.00 84.31 88 GLY A CA 1
ATOM 706 C C . GLY A 1 88 ? 1.910 7.436 -10.959 1.00 84.31 88 GLY A C 1
ATOM 707 O O . GLY A 1 88 ? 1.147 7.532 -10.003 1.00 84.31 88 GLY A O 1
ATOM 708 N N . GLN A 1 89 ? 1.516 7.009 -12.153 1.00 82.00 89 GLN A N 1
ATOM 709 C CA . GLN A 1 89 ? 0.193 6.449 -12.411 1.00 82.00 89 GLN A CA 1
ATOM 710 C C . GLN A 1 89 ? 0.355 5.061 -13.021 1.00 82.00 89 GLN A C 1
ATOM 712 O O . GLN A 1 89 ? 0.994 4.919 -14.067 1.00 82.00 89 GLN A O 1
ATOM 717 N N . TYR A 1 90 ? -0.288 4.078 -12.406 1.00 73.94 90 TYR A N 1
ATOM 718 C CA . TYR A 1 90 ? -0.224 2.676 -12.798 1.00 73.94 90 TYR A CA 1
ATOM 719 C C . TYR A 1 90 ? -1.632 2.205 -13.152 1.00 73.94 90 TYR A C 1
ATOM 721 O O . TYR A 1 90 ? -2.587 2.337 -12.378 1.00 73.94 90 TYR A O 1
ATOM 729 N N . GLN A 1 91 ? -1.807 1.734 -14.388 1.00 66.94 91 GLN A N 1
ATOM 730 C CA . GLN A 1 91 ? -3.135 1.439 -14.936 1.00 66.94 91 GLN A CA 1
ATOM 731 C C . GLN A 1 91 ? -3.456 -0.060 -15.037 1.00 66.94 91 GLN A C 1
ATOM 733 O O . GLN A 1 91 ? -4.587 -0.408 -15.418 1.00 66.94 91 GLN A O 1
ATOM 738 N N . ARG A 1 92 ? -2.512 -0.969 -14.744 1.00 63.44 92 ARG A N 1
ATOM 739 C CA . ARG A 1 92 ? -2.659 -2.430 -14.930 1.00 63.44 92 ARG A CA 1
ATOM 740 C C . ARG A 1 92 ? -1.946 -3.243 -13.830 1.00 63.44 92 ARG A C 1
ATOM 742 O O . ARG A 1 92 ? -1.276 -2.623 -13.037 1.00 63.44 92 ARG A O 1
ATOM 749 N N . PRO A 1 93 ? -2.218 -4.567 -13.724 1.00 59.66 93 PRO A N 1
ATOM 750 C CA . PRO A 1 93 ? -1.810 -5.379 -12.573 1.00 59.66 93 PRO A CA 1
ATOM 751 C C . PRO A 1 93 ? -0.300 -5.557 -12.463 1.00 59.66 93 PRO A C 1
ATOM 753 O O . PRO A 1 93 ? 0.283 -6.119 -13.394 1.00 59.66 93 PRO A O 1
ATOM 756 N N . ASP A 1 94 ? 0.265 -5.244 -11.303 1.00 70.00 94 ASP A N 1
ATOM 757 C CA . ASP A 1 94 ? 1.696 -5.359 -11.046 1.00 70.00 94 ASP A CA 1
ATOM 758 C C . ASP A 1 94 ? 1.998 -6.396 -9.951 1.00 70.00 94 ASP A C 1
ATOM 760 O O . ASP A 1 94 ? 1.262 -6.606 -8.978 1.00 70.00 94 ASP A O 1
ATOM 764 N N . ASN A 1 95 ? 3.095 -7.139 -10.131 1.00 84.38 95 ASN A N 1
ATOM 765 C CA . ASN A 1 95 ? 3.612 -8.042 -9.100 1.00 84.38 95 ASN A CA 1
ATOM 766 C C . ASN A 1 95 ? 4.947 -7.521 -8.587 1.00 84.38 95 ASN A C 1
ATOM 768 O O . ASN A 1 95 ? 6.006 -7.773 -9.174 1.00 84.38 95 ASN A O 1
ATOM 772 N N . ILE A 1 96 ? 4.904 -6.892 -7.419 1.00 87.12 96 ILE A N 1
ATOM 773 C CA . ILE A 1 96 ? 6.059 -6.219 -6.840 1.00 87.12 96 ILE A CA 1
ATOM 774 C C . ILE A 1 96 ? 6.626 -7.077 -5.714 1.00 87.12 96 ILE A C 1
ATOM 776 O O . ILE A 1 96 ? 5.989 -7.386 -4.700 1.00 87.12 96 ILE A O 1
ATOM 780 N N . ARG A 1 97 ? 7.877 -7.516 -5.883 1.00 92.06 97 ARG A N 1
ATOM 781 C CA . ARG A 1 97 ? 8.581 -8.335 -4.891 1.00 92.06 97 ARG A CA 1
ATOM 782 C C . ARG A 1 97 ? 9.900 -7.704 -4.488 1.00 92.06 97 ARG A C 1
ATOM 784 O O . ARG A 1 97 ? 10.914 -7.832 -5.178 1.00 92.06 97 ARG A O 1
ATOM 791 N N . GLY A 1 98 ? 9.908 -7.156 -3.278 1.00 91.25 98 GLY A N 1
ATOM 792 C CA . GLY A 1 98 ? 11.017 -6.402 -2.712 1.00 91.25 98 GLY A CA 1
ATOM 793 C C . GLY A 1 98 ? 11.374 -6.805 -1.284 1.00 91.25 98 GLY A C 1
ATOM 794 O O . GLY A 1 98 ? 10.690 -7.584 -0.620 1.00 91.25 98 GLY A O 1
ATOM 795 N N . ARG A 1 99 ? 12.479 -6.261 -0.765 1.00 93.94 99 ARG A N 1
ATOM 796 C CA . ARG A 1 99 ? 12.686 -6.186 0.692 1.00 93.94 99 ARG A CA 1
ATOM 797 C C . ARG A 1 99 ? 12.077 -4.892 1.221 1.00 93.94 99 ARG A C 1
ATOM 799 O O . ARG A 1 99 ? 11.390 -4.939 2.237 1.00 93.94 99 ARG A O 1
ATOM 806 N N . THR A 1 100 ? 12.351 -3.791 0.538 1.00 94.88 100 THR A N 1
ATOM 807 C CA . THR A 1 100 ? 11.792 -2.465 0.790 1.00 94.88 100 THR A CA 1
ATOM 808 C C . THR A 1 100 ? 11.095 -2.017 -0.483 1.00 94.88 100 THR A C 1
ATOM 810 O O . THR A 1 100 ? 11.730 -2.046 -1.537 1.00 94.88 100 THR A O 1
ATOM 813 N N . ILE A 1 101 ? 9.821 -1.670 -0.364 1.00 92.25 101 ILE A N 1
ATOM 814 C CA . ILE A 1 101 ? 8.967 -1.169 -1.440 1.00 92.25 101 ILE A CA 1
ATOM 815 C C . ILE A 1 101 ? 8.416 0.176 -0.973 1.00 92.25 101 ILE A C 1
ATOM 817 O O . ILE A 1 101 ? 8.060 0.317 0.203 1.00 92.25 101 ILE A O 1
ATOM 821 N N . SER A 1 102 ? 8.442 1.166 -1.856 1.00 90.88 102 SER A N 1
ATOM 822 C CA . SER A 1 102 ? 7.895 2.494 -1.607 1.00 90.88 102 SER A CA 1
ATOM 823 C C . SER A 1 102 ? 7.182 2.972 -2.857 1.00 90.88 102 SER A C 1
ATOM 825 O O . SER A 1 102 ? 7.822 3.121 -3.891 1.00 90.88 102 SER A O 1
ATOM 827 N N . GLU A 1 103 ? 5.889 3.209 -2.739 1.00 86.81 103 GLU A N 1
ATOM 828 C CA . GLU A 1 103 ? 4.991 3.482 -3.852 1.00 86.81 103 GLU A CA 1
ATOM 829 C C . GLU A 1 103 ? 4.224 4.772 -3.578 1.00 86.81 103 GLU A C 1
ATOM 831 O O . GLU A 1 103 ? 3.698 4.988 -2.483 1.00 86.81 103 GLU A O 1
ATOM 836 N N . ALA A 1 104 ? 4.200 5.665 -4.566 1.00 86.75 104 ALA A N 1
ATOM 837 C CA . ALA A 1 104 ? 3.517 6.946 -4.466 1.00 86.75 104 ALA A CA 1
ATOM 838 C C . ALA A 1 104 ? 2.761 7.269 -5.756 1.00 86.75 104 ALA A C 1
ATOM 840 O O . ALA A 1 104 ? 3.375 7.397 -6.813 1.00 86.75 104 ALA A O 1
ATOM 841 N N . GLY A 1 105 ? 1.442 7.461 -5.707 1.00 84.94 105 GLY A N 1
ATOM 842 C CA . GLY A 1 105 ? 0.733 7.757 -6.949 1.00 84.94 105 GLY A CA 1
ATOM 843 C C . GLY A 1 105 ? -0.748 7.440 -7.006 1.00 84.94 105 GLY A C 1
ATOM 844 O O . GLY A 1 105 ? -1.496 7.638 -6.051 1.00 84.94 105 GLY A O 1
ATOM 845 N N . GLN A 1 106 ? -1.181 7.028 -8.191 1.00 82.31 106 GLN A N 1
ATOM 846 C CA . GLN A 1 106 ? -2.528 6.530 -8.435 1.00 82.31 106 GLN A CA 1
ATOM 847 C C . GLN A 1 106 ? -2.434 5.140 -9.050 1.00 82.31 106 GLN A C 1
ATOM 849 O O . GLN A 1 106 ? -1.798 4.969 -10.093 1.00 82.31 106 GLN A O 1
ATOM 854 N N . TYR A 1 107 ? -3.135 4.190 -8.448 1.00 74.56 107 TYR A N 1
ATOM 855 C CA . TYR A 1 107 ? -3.126 2.790 -8.850 1.00 74.56 107 TYR A CA 1
ATOM 856 C C . TYR A 1 107 ? -4.557 2.377 -9.183 1.00 74.56 107 TYR A C 1
ATOM 858 O O . TYR A 1 107 ? -5.494 2.538 -8.391 1.00 74.56 107 TYR A O 1
ATOM 866 N N . GLN A 1 108 ? -4.773 1.935 -10.423 1.00 67.25 108 GLN A N 1
ATOM 867 C CA . GLN A 1 108 ? -6.122 1.708 -10.951 1.00 67.25 108 GLN A CA 1
ATOM 868 C C . GLN A 1 108 ? -6.511 0.227 -11.069 1.00 67.25 108 GLN A C 1
ATOM 870 O O . GLN A 1 108 ? -7.663 -0.063 -11.430 1.00 67.25 108 GLN A O 1
ATOM 875 N N . ARG A 1 109 ? -5.602 -0.727 -10.813 1.00 63.59 109 ARG A N 1
ATOM 876 C CA . ARG A 1 109 ? -5.818 -2.176 -11.017 1.00 63.59 109 ARG A CA 1
ATOM 877 C C . ARG A 1 109 ? -5.095 -3.040 -9.964 1.00 63.59 109 ARG A C 1
ATOM 879 O O . ARG A 1 109 ? -4.359 -2.467 -9.196 1.00 63.59 109 ARG A O 1
ATOM 886 N N . PRO A 1 110 ? -5.422 -4.353 -9.874 1.00 59.03 110 PRO A N 1
ATOM 887 C CA . PRO A 1 110 ? -5.020 -5.200 -8.748 1.00 59.03 110 PRO A CA 1
ATOM 888 C C . PRO A 1 110 ? -3.518 -5.443 -8.671 1.00 59.03 110 PRO A C 1
ATOM 890 O O . PRO A 1 110 ? -2.977 -6.014 -9.621 1.00 59.03 110 PRO A O 1
ATOM 893 N N . ASP A 1 111 ? -2.923 -5.179 -7.514 1.00 70.19 111 ASP A N 1
ATOM 894 C CA . ASP A 1 111 ? -1.496 -5.364 -7.283 1.00 70.19 111 ASP A CA 1
ATOM 895 C C . ASP A 1 111 ? -1.227 -6.439 -6.216 1.00 70.19 111 ASP A C 1
ATOM 897 O O . ASP A 1 111 ? -1.960 -6.639 -5.238 1.00 70.19 111 ASP A O 1
ATOM 901 N N . ASN A 1 112 ? -0.167 -7.226 -6.429 1.00 84.50 112 ASN A N 1
ATOM 902 C CA . ASN A 1 112 ? 0.321 -8.180 -5.432 1.00 84.50 112 ASN A CA 1
ATOM 903 C C . ASN A 1 112 ? 1.678 -7.726 -4.913 1.00 84.50 112 ASN A C 1
ATOM 905 O O . ASN A 1 112 ? 2.725 -8.018 -5.504 1.00 84.50 112 ASN A O 1
ATOM 909 N N . ILE A 1 113 ? 1.665 -7.109 -3.737 1.00 87.31 113 ILE A N 1
ATOM 910 C CA . ILE A 1 113 ? 2.848 -6.489 -3.157 1.00 87.31 113 ILE A CA 1
ATOM 911 C C . ILE A 1 113 ? 3.391 -7.385 -2.047 1.00 87.31 113 ILE A C 1
ATOM 913 O O . ILE A 1 113 ? 2.747 -7.688 -1.036 1.00 87.31 113 ILE A O 1
ATOM 917 N N . ARG A 1 114 ? 4.627 -7.863 -2.225 1.00 91.75 114 ARG A N 1
ATOM 918 C CA . ARG A 1 114 ? 5.303 -8.722 -1.246 1.00 91.75 114 ARG A CA 1
ATOM 919 C C . ARG A 1 114 ? 6.643 -8.142 -0.828 1.00 91.75 114 ARG A C 1
ATOM 921 O O . ARG A 1 114 ? 7.653 -8.285 -1.522 1.00 91.75 114 ARG A O 1
ATOM 928 N N . GLY A 1 115 ? 6.665 -7.623 0.395 1.00 91.12 115 GLY A N 1
ATOM 929 C CA . GLY A 1 115 ? 7.792 -6.909 0.982 1.00 91.12 115 GLY A CA 1
ATOM 930 C C . GLY A 1 115 ? 8.165 -7.376 2.386 1.00 91.12 115 GLY A C 1
ATOM 931 O O . GLY A 1 115 ? 7.468 -8.152 3.040 1.00 91.12 115 GLY A O 1
ATOM 932 N N . ARG A 1 116 ? 9.294 -6.882 2.902 1.00 93.75 116 ARG A N 1
ATOM 933 C CA . ARG A 1 116 ? 9.521 -6.843 4.358 1.00 93.75 116 ARG A CA 1
ATOM 934 C C . ARG A 1 116 ? 8.983 -5.530 4.917 1.00 93.75 116 ARG A C 1
ATOM 936 O O . ARG A 1 116 ? 8.309 -5.561 5.941 1.00 93.75 116 ARG A O 1
ATOM 943 N N . THR A 1 117 ? 9.298 -4.431 4.248 1.00 94.81 117 THR A N 1
ATOM 944 C CA . THR A 1 117 ? 8.801 -3.086 4.528 1.00 94.81 117 THR A CA 1
ATOM 945 C C . THR A 1 117 ? 8.111 -2.588 3.270 1.00 94.81 117 THR A C 1
ATOM 947 O O . THR A 1 117 ? 8.729 -2.639 2.206 1.00 94.81 117 THR A O 1
ATOM 950 N N . ILE A 1 118 ? 6.860 -2.177 3.412 1.00 92.19 118 ILE A N 1
ATOM 951 C CA . ILE A 1 118 ? 6.013 -1.639 2.350 1.00 92.19 118 ILE A CA 1
ATOM 952 C C . ILE A 1 118 ? 5.525 -0.275 2.835 1.00 92.19 118 ILE A C 1
ATOM 954 O O . ILE A 1 118 ? 5.182 -0.135 4.015 1.00 92.19 118 ILE A O 1
ATOM 958 N N . SER A 1 119 ? 5.597 0.727 1.969 1.00 90.75 119 SER A N 1
ATOM 959 C CA . SER A 1 119 ? 5.113 2.076 2.242 1.00 90.75 119 SER A CA 1
ATOM 960 C C . SER A 1 119 ? 4.407 2.603 1.008 1.00 90.75 119 SER A C 1
ATOM 962 O O . SER A 1 119 ? 5.041 2.742 -0.032 1.00 90.75 119 SER A O 1
ATOM 964 N N . GLU A 1 120 ? 3.127 2.892 1.144 1.00 86.88 120 GLU A N 1
ATOM 965 C CA . GLU A 1 120 ? 2.237 3.222 0.041 1.00 86.88 120 GLU A CA 1
ATOM 966 C C . GLU A 1 120 ? 1.529 4.539 0.339 1.00 86.88 120 GLU A C 1
ATOM 968 O O . GLU A 1 120 ? 1.028 4.766 1.444 1.00 86.88 120 GLU A O 1
ATOM 973 N N . ALA A 1 121 ? 1.532 5.441 -0.639 1.00 86.56 121 ALA A N 1
ATOM 974 C CA . ALA A 1 121 ? 0.898 6.743 -0.523 1.00 86.56 121 ALA A CA 1
ATOM 975 C C . ALA A 1 121 ? 0.142 7.101 -1.804 1.00 86.56 121 ALA A C 1
ATOM 977 O O . ALA A 1 121 ? 0.744 7.184 -2.872 1.00 86.56 121 ALA A O 1
ATOM 978 N N . GLY A 1 122 ? -1.161 7.375 -1.735 1.00 84.81 122 GLY A N 1
ATOM 979 C CA . GLY A 1 122 ? -1.874 7.731 -2.959 1.00 84.81 122 GLY A CA 1
ATOM 980 C C . GLY A 1 122 ? -3.361 7.450 -2.998 1.00 84.81 122 GLY A C 1
ATOM 981 O O . GLY A 1 122 ? -4.081 7.612 -2.016 1.00 84.81 122 GLY A O 1
ATOM 982 N N . GLN A 1 123 ? -3.831 7.108 -4.192 1.00 82.25 123 GLN A N 1
ATOM 983 C CA . GLN A 1 123 ? -5.210 6.705 -4.435 1.00 82.25 123 GLN A CA 1
ATOM 984 C C . GLN A 1 123 ? -5.205 5.325 -5.083 1.00 82.25 123 GLN A C 1
ATOM 986 O O . GLN A 1 123 ? -4.615 5.149 -6.151 1.00 82.25 123 GLN A O 1
ATOM 991 N N . TYR A 1 124 ? -5.916 4.389 -4.469 1.00 74.31 124 TYR A N 1
ATOM 992 C CA . TYR A 1 124 ? -5.993 3.000 -4.901 1.00 74.31 124 TYR A CA 1
ATOM 993 C C . TYR A 1 124 ? -7.449 2.673 -5.223 1.00 74.31 124 TYR A C 1
ATOM 995 O O . TYR A 1 124 ? -8.364 2.864 -4.414 1.00 74.31 124 TYR A O 1
ATOM 1003 N N . GLN A 1 125 ? -7.704 2.261 -6.466 1.00 67.50 125 GLN A N 1
ATOM 1004 C CA . GLN A 1 125 ? -9.070 2.103 -6.976 1.00 67.50 125 GLN A CA 1
ATOM 1005 C C . GLN A 1 125 ? -9.527 0.642 -7.103 1.00 67.50 125 GLN A C 1
ATOM 1007 O O . GLN A 1 125 ? -10.695 0.405 -7.454 1.00 67.50 125 GLN A O 1
ATOM 1012 N N . ARG A 1 126 ? -8.657 -0.352 -6.865 1.00 63.25 126 ARG A N 1
ATOM 1013 C CA . ARG A 1 126 ? -8.932 -1.788 -7.085 1.00 63.25 126 ARG A CA 1
ATOM 1014 C C . ARG A 1 126 ? -8.222 -2.699 -6.062 1.00 63.25 126 ARG A C 1
ATOM 1016 O O . ARG A 1 126 ? -7.439 -2.171 -5.309 1.00 63.25 126 ARG A O 1
ATOM 1023 N N . PRO A 1 127 ? -8.602 -3.999 -5.986 1.00 58.88 127 PRO A N 1
ATOM 1024 C CA . PRO A 1 127 ? -8.209 -4.887 -4.886 1.00 58.88 127 PRO A CA 1
ATOM 1025 C C . PRO A 1 127 ? -6.718 -5.199 -4.843 1.00 58.88 127 PRO A C 1
ATOM 1027 O O . PRO A 1 127 ? -6.225 -5.773 -5.818 1.00 58.88 127 PRO A O 1
ATOM 1030 N N . ASP A 1 128 ? -6.087 -4.992 -3.694 1.00 70.19 128 ASP A N 1
ATOM 1031 C CA . ASP A 1 128 ? -4.666 -5.258 -3.495 1.00 70.19 128 ASP A CA 1
ATOM 1032 C C . ASP A 1 128 ? -4.426 -6.366 -2.455 1.00 70.19 128 ASP A C 1
ATOM 1034 O O . ASP A 1 128 ? -5.152 -6.558 -1.471 1.00 70.19 128 ASP A O 1
ATOM 1038 N N . ASN A 1 129 ? -3.401 -7.188 -2.700 1.00 84.38 129 ASN A N 1
ATOM 1039 C CA . ASN A 1 129 ? -2.943 -8.190 -1.736 1.00 84.38 129 ASN A CA 1
ATOM 1040 C C . ASN A 1 129 ? -1.562 -7.809 -1.217 1.00 84.38 129 ASN A C 1
ATOM 1042 O O . ASN A 1 129 ? -0.533 -8.139 -1.820 1.00 84.38 129 ASN A O 1
ATOM 1046 N N . ILE A 1 130 ? -1.538 -7.212 -0.030 1.00 87.06 130 ILE A N 1
ATOM 1047 C CA . ILE A 1 130 ? -0.321 -6.665 0.554 1.00 87.06 130 ILE A CA 1
ATOM 1048 C C . ILE A 1 130 ? 0.184 -7.606 1.644 1.00 87.06 130 ILE A C 1
ATOM 1050 O O . ILE A 1 130 ? -0.465 -7.893 2.657 1.00 87.06 130 ILE A O 1
ATOM 1054 N N . ARG A 1 131 ? 1.394 -8.138 1.448 1.00 91.75 131 ARG A N 1
ATOM 1055 C CA . ARG A 1 131 ? 2.041 -9.037 2.410 1.00 91.75 131 ARG A CA 1
ATOM 1056 C C . ARG A 1 131 ? 3.405 -8.517 2.827 1.00 91.75 131 ARG A C 1
ATOM 1058 O O . ARG A 1 131 ? 4.409 -8.712 2.136 1.00 91.75 131 ARG A O 1
ATOM 1065 N N . GLY A 1 132 ? 3.449 -7.987 4.045 1.00 91.25 132 GLY A N 1
ATOM 1066 C CA . GLY A 1 132 ? 4.611 -7.339 4.642 1.00 91.25 132 GLY A CA 1
ATOM 1067 C C . GLY A 1 132 ? 4.969 -7.856 6.034 1.00 91.25 132 GLY A C 1
ATOM 1068 O O . GLY A 1 132 ? 4.246 -8.623 6.669 1.00 91.25 132 GLY A O 1
ATOM 1069 N N . ARG A 1 133 ? 6.117 -7.420 6.561 1.00 93.75 133 ARG A N 1
ATOM 1070 C CA . ARG A 1 133 ? 6.353 -7.430 8.017 1.00 93.75 133 ARG A CA 1
ATOM 1071 C C . ARG A 1 133 ? 5.885 -6.105 8.611 1.00 93.75 133 ARG A C 1
ATOM 1073 O O . ARG A 1 133 ? 5.218 -6.127 9.640 1.00 93.75 133 ARG A O 1
ATOM 1080 N N . THR A 1 134 ? 6.248 -5.007 7.966 1.00 94.38 134 THR A N 1
ATOM 1081 C CA . THR A 1 134 ? 5.813 -3.649 8.279 1.00 94.38 134 THR A CA 1
ATOM 1082 C C . THR A 1 134 ? 5.140 -3.092 7.036 1.00 94.38 134 THR A C 1
ATOM 1084 O O . THR A 1 134 ? 5.752 -3.142 5.969 1.00 94.38 134 THR A O 1
ATOM 1087 N N . ILE A 1 135 ? 3.905 -2.637 7.192 1.00 92.19 135 ILE A N 1
ATOM 1088 C CA . ILE A 1 135 ? 3.074 -2.042 6.147 1.00 92.19 135 ILE A CA 1
ATOM 1089 C C . ILE A 1 135 ? 2.653 -0.666 6.661 1.00 92.19 135 ILE A C 1
ATOM 1091 O O . ILE A 1 135 ? 2.337 -0.532 7.849 1.00 92.19 135 ILE A O 1
ATOM 1095 N N . SER A 1 136 ? 2.751 0.346 5.808 1.00 90.88 136 SER A N 1
ATOM 1096 C CA . SER A 1 136 ? 2.338 1.711 6.113 1.00 90.88 136 SER A CA 1
ATOM 1097 C C . SER A 1 136 ? 1.651 2.299 4.895 1.00 90.88 136 SER A C 1
ATOM 1099 O O . SER A 1 136 ? 2.289 2.439 3.858 1.00 90.88 136 SER A O 1
ATOM 1101 N N . GLU A 1 137 ? 0.383 2.637 5.041 1.00 86.94 137 GLU A N 1
ATOM 1102 C CA . GLU A 1 137 ? -0.494 3.035 3.949 1.00 86.94 137 GLU A CA 1
ATOM 1103 C C . GLU A 1 137 ? -1.136 4.379 4.278 1.00 86.94 137 GLU A C 1
ATOM 1105 O O . GLU A 1 137 ? -1.618 4.606 5.391 1.00 86.94 137 GLU A O 1
ATOM 1110 N N . ALA A 1 138 ? -1.097 5.300 3.317 1.00 86.44 138 ALA A N 1
ATOM 1111 C CA . ALA A 1 138 ? -1.666 6.630 3.463 1.00 86.44 138 ALA A CA 1
ATOM 1112 C C . ALA A 1 138 ? -2.417 7.052 2.198 1.00 86.44 138 ALA A C 1
ATOM 1114 O O . ALA A 1 138 ? -1.817 7.137 1.129 1.00 86.44 138 ALA A O 1
ATOM 1115 N N . GLY A 1 139 ? -3.709 7.372 2.278 1.00 85.31 139 GLY A N 1
ATOM 1116 C CA . GLY A 1 139 ? -4.408 7.751 1.052 1.00 85.31 139 GLY A CA 1
ATOM 1117 C C . GLY A 1 139 ? -5.914 7.592 1.025 1.00 85.31 139 GLY A C 1
ATOM 1118 O O . GLY A 1 139 ? -6.614 7.824 2.009 1.00 85.31 139 GLY A O 1
ATOM 1119 N N . GLN A 1 140 ? -6.414 7.273 -0.163 1.00 82.19 140 GLN A N 1
ATOM 1120 C CA . GLN A 1 140 ? -7.808 6.913 -0.387 1.00 82.19 140 GLN A CA 1
ATOM 1121 C C . GLN A 1 140 ? -7.859 5.540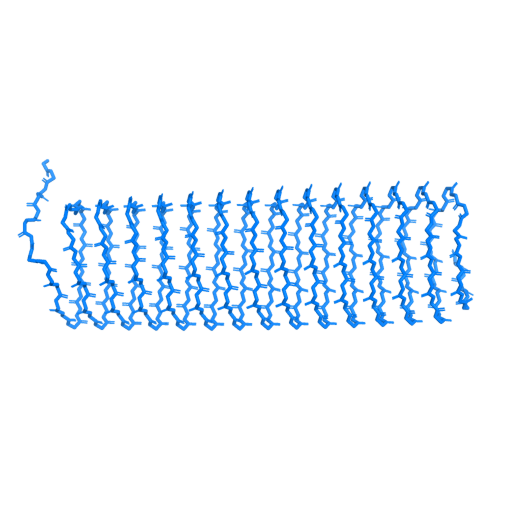 -1.045 1.00 82.19 140 GLN A C 1
ATOM 1123 O O . GLN A 1 140 ? -7.264 5.344 -2.107 1.00 82.19 140 GLN A O 1
ATOM 1128 N N . TYR A 1 141 ? -8.628 4.638 -0.454 1.00 74.62 141 TYR A N 1
ATOM 1129 C CA . TYR A 1 141 ? -8.755 3.256 -0.896 1.00 74.62 141 TYR A CA 1
ATOM 1130 C C . TYR A 1 141 ? -10.226 2.979 -1.194 1.00 74.62 141 TYR A C 1
ATOM 1132 O O . TYR A 1 141 ? -11.120 3.183 -0.364 1.00 74.62 141 TYR A O 1
ATOM 1140 N N . GLN A 1 142 ? -10.519 2.607 -2.441 1.00 67.31 142 GLN A N 1
ATOM 1141 C CA . GLN A 1 142 ? -11.899 2.518 -2.930 1.00 67.31 142 GLN A CA 1
ATOM 1142 C C . GLN A 1 142 ? -12.424 1.081 -3.064 1.00 67.31 142 GLN A C 1
ATOM 1144 O O . GLN A 1 142 ? -13.606 0.902 -3.403 1.00 67.31 142 GLN A O 1
ATOM 1149 N N . ARG A 1 143 ? -11.597 0.044 -2.854 1.00 62.88 143 ARG A N 1
ATOM 1150 C CA . ARG A 1 143 ? -11.939 -1.373 -3.101 1.00 62.88 143 ARG A CA 1
ATOM 1151 C C . ARG A 1 143 ? -11.247 -2.337 -2.115 1.00 62.88 143 ARG A C 1
ATOM 1153 O O . ARG A 1 143 ? -10.419 -1.862 -1.375 1.00 62.88 143 ARG A O 1
ATOM 1160 N N . PRO A 1 144 ? -11.679 -3.622 -2.062 1.00 58.56 144 PRO A N 1
ATOM 1161 C CA . PRO A 1 144 ? -11.302 -4.554 -0.995 1.00 58.56 144 PRO A CA 1
ATOM 1162 C C . PRO A 1 144 ? -9.823 -4.922 -0.978 1.00 58.56 144 PRO A C 1
ATOM 1164 O O . PRO A 1 144 ? -9.362 -5.497 -1.967 1.00 58.56 144 PRO A O 1
ATOM 1167 N N . ASP A 1 145 ? -9.172 -4.763 0.167 1.00 69.44 145 ASP A N 1
ATOM 1168 C CA . ASP A 1 145 ? -7.764 -5.092 0.348 1.00 69.44 145 ASP A CA 1
ATOM 1169 C C . ASP A 1 145 ? -7.569 -6.242 1.351 1.00 69.44 145 ASP A C 1
ATOM 1171 O O . ASP A 1 145 ? -8.290 -6.423 2.340 1.00 69.44 145 ASP A O 1
ATOM 1175 N N . ASN A 1 146 ? -6.593 -7.110 1.066 1.00 84.38 146 ASN A N 1
ATOM 1176 C CA . ASN A 1 146 ? -6.170 -8.156 1.998 1.00 84.38 146 ASN A CA 1
ATOM 1177 C C . ASN A 1 146 ? -4.771 -7.842 2.514 1.00 84.38 146 ASN A C 1
ATOM 1179 O O . ASN A 1 146 ? -3.761 -8.213 1.902 1.00 84.38 146 ASN A O 1
ATOM 1183 N N . ILE A 1 147 ? -4.715 -7.256 3.704 1.00 87.00 147 ILE A N 1
ATOM 1184 C CA . ILE A 1 147 ? -3.472 -6.772 4.290 1.00 87.00 147 ILE A CA 1
ATOM 1185 C C . ILE A 1 147 ? -3.001 -7.755 5.358 1.00 87.00 147 ILE A C 1
ATOM 1187 O O . ILE A 1 147 ? -3.657 -8.032 6.369 1.00 87.00 147 ILE A O 1
ATOM 1191 N N . ARG A 1 148 ? -1.816 -8.335 5.145 1.00 91.50 148 ARG A N 1
ATOM 1192 C CA . ARG A 1 148 ? -1.206 -9.280 6.088 1.00 91.50 148 ARG A CA 1
ATOM 1193 C C . ARG A 1 148 ? 0.183 -8.829 6.506 1.00 91.50 148 ARG A C 1
ATOM 1195 O O . ARG A 1 148 ? 1.172 -9.051 5.802 1.00 91.50 148 ARG A O 1
ATOM 1202 N N . GLY A 1 149 ? 0.257 -8.328 7.735 1.00 91.12 149 GLY A N 1
ATOM 1203 C CA . GLY A 1 149 ? 1.446 -7.732 8.332 1.00 91.12 149 GLY A CA 1
ATOM 1204 C C . GLY A 1 149 ? 1.795 -8.290 9.711 1.00 91.12 149 GLY A C 1
ATOM 1205 O O . GLY A 1 149 ? 1.045 -9.038 10.337 1.00 91.12 149 GLY A O 1
ATOM 1206 N N . ARG A 1 150 ? 2.965 -7.912 10.235 1.00 93.75 150 ARG A N 1
ATOM 1207 C CA . ARG A 1 150 ? 3.205 -7.954 11.690 1.00 93.75 150 ARG A CA 1
ATOM 1208 C C . ARG A 1 150 ? 2.785 -6.624 12.308 1.00 93.75 150 ARG A C 1
ATOM 1210 O O . ARG A 1 150 ? 2.111 -6.640 13.333 1.00 93.75 150 ARG A O 1
ATOM 1217 N N . THR A 1 151 ? 3.207 -5.530 11.694 1.00 94.56 151 THR A N 1
ATOM 1218 C CA . THR A 1 151 ? 2.837 -4.161 12.042 1.00 94.56 151 THR A CA 1
ATOM 1219 C C . THR A 1 151 ? 2.184 -3.547 10.817 1.00 94.56 151 THR A C 1
ATOM 1221 O O . THR A 1 151 ? 2.782 -3.609 9.742 1.00 94.56 151 THR A O 1
ATOM 1224 N N . ILE A 1 152 ? 0.978 -3.029 10.995 1.00 92.06 152 ILE A N 1
ATOM 1225 C CA . ILE A 1 152 ? 0.170 -2.379 9.968 1.00 92.06 152 ILE A CA 1
ATOM 1226 C C . ILE A 1 152 ? -0.192 -0.998 10.511 1.00 92.06 152 ILE A C 1
ATOM 1228 O O . ILE A 1 152 ? -0.502 -0.874 11.702 1.00 92.06 152 ILE A O 1
ATOM 1232 N N . SER A 1 153 ? -0.048 0.025 9.679 1.00 90.50 153 SER A N 1
ATOM 1233 C CA . SER A 1 153 ? -0.399 1.402 10.009 1.00 90.50 153 SER A CA 1
ATOM 1234 C C . SER A 1 153 ? -1.072 2.033 8.805 1.00 90.50 153 SER A C 1
ATOM 1236 O O . SER A 1 153 ? -0.440 2.162 7.764 1.00 90.50 153 SER A O 1
ATOM 1238 N N . GLU A 1 154 ? -2.324 2.417 8.966 1.00 87.00 154 GLU A N 1
ATOM 1239 C CA . GLU A 1 154 ? -3.190 2.864 7.884 1.00 87.00 154 GLU A CA 1
ATOM 1240 C C . GLU A 1 154 ? -3.779 4.226 8.240 1.00 87.00 154 GLU A C 1
ATOM 1242 O O . GLU A 1 154 ? -4.246 4.452 9.359 1.00 87.00 154 GLU A O 1
ATOM 1247 N N . ALA A 1 155 ? -3.704 5.164 7.297 1.00 86.19 155 ALA A N 1
ATOM 1248 C CA . ALA A 1 155 ? -4.217 6.513 7.472 1.00 86.19 155 ALA A CA 1
ATOM 1249 C C . ALA A 1 155 ? -4.951 6.987 6.215 1.00 86.19 155 ALA A C 1
ATOM 1251 O O . ALA A 1 155 ? -4.350 7.075 5.146 1.00 86.19 155 ALA A O 1
ATOM 1252 N N . GLY A 1 156 ? -6.230 7.351 6.301 1.00 84.94 156 GLY A N 1
ATOM 1253 C CA . GLY A 1 156 ? -6.916 7.785 5.086 1.00 84.94 156 GLY A CA 1
ATOM 1254 C C . GLY A 1 156 ? -8.428 7.695 5.074 1.00 84.94 156 GLY A C 1
ATOM 1255 O O . GLY A 1 156 ? -9.106 7.918 6.074 1.00 84.94 156 GLY A O 1
ATOM 1256 N N . GLN A 1 157 ? -8.956 7.446 3.883 1.00 82.00 157 GLN A N 1
ATOM 1257 C CA . GLN A 1 157 ? -10.376 7.204 3.658 1.00 82.00 157 GLN A CA 1
ATOM 1258 C C . GLN A 1 157 ? -10.526 5.851 2.972 1.00 82.00 157 GLN A C 1
ATOM 1260 O O . GLN A 1 157 ? -9.990 5.655 1.879 1.00 82.00 157 GLN A O 1
ATOM 1265 N N . TYR A 1 158 ? -11.295 4.962 3.586 1.00 74.50 158 TYR A N 1
ATOM 1266 C CA . TYR A 1 158 ? -11.505 3.597 3.119 1.00 74.50 158 TYR A CA 1
ATOM 1267 C C . TYR A 1 158 ? -12.993 3.402 2.829 1.00 74.50 158 TYR A C 1
ATOM 1269 O O . TYR A 1 158 ? -13.869 3.658 3.664 1.00 74.50 158 TYR A O 1
ATOM 1277 N N . GLN A 1 159 ? -13.314 3.036 1.587 1.00 67.06 159 GLN A N 1
ATOM 1278 C CA . GLN A 1 159 ? -14.700 3.014 1.103 1.00 67.06 159 GLN A CA 1
ATOM 1279 C C . GLN A 1 159 ? -15.284 1.602 0.933 1.00 67.06 159 GLN A C 1
ATOM 1281 O O . GLN A 1 159 ? -16.472 1.480 0.589 1.00 67.06 159 GLN A O 1
ATOM 1286 N N . ARG A 1 160 ? -14.503 0.527 1.126 1.00 62.12 160 ARG A N 1
ATOM 1287 C CA . ARG A 1 160 ? -14.908 -0.870 0.861 1.00 62.12 160 ARG A CA 1
ATOM 1288 C C . ARG A 1 160 ? -14.242 -1.882 1.817 1.00 62.12 160 ARG A C 1
ATOM 1290 O O . ARG A 1 160 ? -13.374 -1.460 2.543 1.00 62.12 160 ARG A O 1
ATOM 1297 N N . PRO A 1 161 ? -14.729 -3.147 1.854 1.00 57.53 161 PRO A N 1
ATOM 1298 C CA . PRO A 1 161 ? -14.382 -4.113 2.901 1.00 57.53 161 PRO A CA 1
ATOM 1299 C C . PRO A 1 161 ? -12.926 -4.561 2.889 1.00 57.53 161 PRO A C 1
ATOM 1301 O O . PRO A 1 161 ? -12.515 -5.158 1.891 1.00 57.53 161 PRO A O 1
ATOM 1304 N N . ASP A 1 162 ? -12.244 -4.443 4.022 1.00 69.31 162 ASP A N 1
ATOM 1305 C CA . ASP A 1 162 ? -10.851 -4.851 4.172 1.00 69.31 162 ASP A CA 1
ATOM 1306 C C . ASP A 1 162 ? -10.697 -6.025 5.153 1.00 69.31 162 ASP A C 1
ATOM 1308 O O . ASP A 1 162 ? -11.421 -6.195 6.142 1.00 69.31 162 ASP A O 1
ATOM 1312 N N . ASN A 1 163 ? -9.757 -6.926 4.849 1.00 84.19 163 ASN A N 1
ATOM 1313 C CA . ASN A 1 163 ? -9.373 -8.009 5.755 1.00 84.19 163 ASN A CA 1
ATOM 1314 C C . ASN A 1 163 ? -7.957 -7.767 6.264 1.00 84.19 163 ASN A C 1
ATOM 1316 O O . ASN A 1 163 ? -6.969 -8.184 5.646 1.00 84.19 163 ASN A O 1
ATOM 1320 N N . ILE A 1 164 ? -7.865 -7.185 7.454 1.00 87.00 164 ILE A N 1
ATOM 1321 C CA . ILE A 1 164 ? -6.596 -6.769 8.037 1.00 87.00 164 ILE A CA 1
ATOM 1322 C C . ILE A 1 164 ? -6.165 -7.788 9.088 1.00 87.00 164 ILE A C 1
ATOM 1324 O O . ILE A 1 164 ? -6.831 -8.056 10.094 1.00 87.00 164 ILE A O 1
ATOM 1328 N N . ARG A 1 165 ? -5.004 -8.412 8.865 1.00 91.62 165 ARG A N 1
ATOM 1329 C CA . ARG A 1 165 ? -4.432 -9.394 9.793 1.00 91.62 165 ARG A CA 1
ATOM 1330 C C . ARG A 1 165 ? -3.021 -9.016 10.205 1.00 91.62 165 ARG A C 1
ATOM 1332 O O . ARG A 1 165 ? -2.049 -9.272 9.490 1.00 91.62 165 ARG A O 1
ATOM 1339 N N . GLY A 1 166 ? -2.913 -8.541 11.442 1.00 91.31 166 GLY A N 1
ATOM 1340 C CA . GLY A 1 166 ? -1.689 -8.026 12.044 1.00 91.31 166 GLY A CA 1
ATOM 1341 C C . GLY A 1 166 ? -1.366 -8.629 13.410 1.00 91.31 166 GLY A C 1
ATOM 1342 O O . GLY A 1 166 ? -2.151 -9.352 14.022 1.00 91.31 166 GLY A O 1
ATOM 1343 N N . ARG A 1 167 ? -0.177 -8.322 13.938 1.00 93.62 167 ARG A N 1
ATOM 1344 C CA . ARG A 1 167 ? 0.067 -8.409 15.389 1.00 93.62 167 ARG A CA 1
ATOM 1345 C C . ARG A 1 167 ? -0.279 -7.073 16.041 1.00 93.62 167 ARG A C 1
ATOM 1347 O O . ARG A 1 167 ? -0.935 -7.080 17.078 1.00 93.62 167 ARG A O 1
ATOM 1354 N N . THR A 1 168 ? 0.177 -5.984 15.442 1.00 94.44 168 THR A N 1
ATOM 1355 C CA . THR A 1 168 ? -0.134 -4.609 15.824 1.00 94.44 168 THR A CA 1
ATOM 1356 C C . THR A 1 168 ? -0.763 -3.937 14.617 1.00 94.44 168 THR A C 1
ATOM 1358 O O . THR A 1 168 ? -0.172 -4.000 13.538 1.00 94.44 168 THR A O 1
ATOM 1361 N N . ILE A 1 169 ? -1.945 -3.371 14.810 1.00 92.06 169 ILE A N 1
ATOM 1362 C CA . ILE A 1 169 ? -2.728 -2.664 13.800 1.00 92.06 169 ILE A CA 1
ATOM 1363 C C . ILE A 1 169 ? -3.027 -1.280 14.372 1.00 92.06 169 ILE A C 1
ATOM 1365 O O . ILE A 1 169 ? -3.320 -1.166 15.569 1.00 92.06 169 ILE A O 1
ATOM 1369 N N . SER A 1 170 ? -2.853 -0.249 13.556 1.00 90.38 170 SER A N 1
ATOM 1370 C CA . SER A 1 170 ? -3.145 1.134 13.913 1.00 90.38 170 SER A CA 1
ATOM 1371 C C . SER A 1 170 ? -3.795 1.814 12.723 1.00 90.38 170 SER A C 1
ATOM 1373 O O . SER A 1 170 ? -3.154 1.948 11.687 1.00 90.38 170 SER A O 1
ATOM 1375 N N . GLU A 1 171 ? -5.036 2.232 12.889 1.00 86.94 171 GLU A N 1
ATOM 1376 C CA . GLU A 1 171 ? -5.882 2.745 11.821 1.00 86.94 171 GLU A CA 1
ATOM 1377 C C . GLU A 1 171 ? -6.403 4.126 12.206 1.00 86.94 171 GLU A C 1
ATOM 1379 O O . GLU A 1 171 ? -6.849 4.354 13.334 1.00 86.94 171 GLU A O 1
ATOM 1384 N N . ALA A 1 172 ? -6.296 5.075 11.278 1.00 86.25 172 ALA A N 1
ATOM 1385 C CA . ALA A 1 172 ? -6.755 6.438 11.482 1.00 86.25 172 ALA A CA 1
ATOM 1386 C C . ALA A 1 172 ? -7.478 6.976 10.246 1.00 86.25 172 ALA A C 1
ATOM 1388 O O . ALA A 1 172 ? -6.911 6.983 9.156 1.00 86.25 172 ALA A O 1
ATOM 1389 N N . GLY A 1 173 ? -8.701 7.489 10.384 1.00 85.38 173 GLY A N 1
ATOM 1390 C CA . GLY A 1 173 ? -9.377 8.063 9.223 1.00 85.38 173 GLY A CA 1
ATOM 1391 C C . GLY A 1 173 ? -10.891 7.974 9.205 1.00 85.38 173 GLY A C 1
ATOM 1392 O O . GLY A 1 173 ? -11.561 8.204 10.210 1.00 85.38 173 GLY A O 1
ATOM 1393 N N . GLN A 1 174 ? -11.430 7.738 8.014 1.00 81.94 174 GLN A N 1
ATOM 1394 C CA . GLN A 1 174 ? -12.858 7.534 7.795 1.00 81.94 174 GLN A CA 1
ATOM 1395 C C . GLN A 1 174 ? -13.069 6.200 7.090 1.00 81.94 174 GLN A C 1
ATOM 1397 O O . GLN A 1 174 ? -12.506 5.976 6.015 1.00 81.94 174 GLN A O 1
ATOM 1402 N N . TYR A 1 175 ? -13.934 5.370 7.658 1.00 74.56 175 TYR A N 1
ATOM 1403 C CA . TYR A 1 175 ? -14.208 4.022 7.177 1.00 74.56 175 TYR A CA 1
ATOM 1404 C C . TYR A 1 175 ? -15.708 3.893 6.911 1.00 74.56 175 TYR A C 1
ATOM 1406 O O . TYR A 1 175 ? -16.558 4.175 7.764 1.00 74.56 175 TYR A O 1
ATOM 1414 N N . GLN A 1 176 ? -16.065 3.556 5.670 1.00 66.81 176 GLN A N 1
ATOM 1415 C CA . GLN A 1 176 ? -17.459 3.601 5.210 1.00 66.81 176 GLN A CA 1
ATOM 1416 C C . GLN A 1 176 ? -18.112 2.219 5.041 1.00 66.81 176 GLN A C 1
ATOM 1418 O O . GLN A 1 176 ? -19.311 2.153 4.724 1.00 66.81 176 GLN A O 1
ATOM 1423 N N . ARG A 1 177 ? -17.377 1.106 5.203 1.00 62.88 177 ARG A N 1
ATOM 1424 C CA . ARG A 1 177 ? -17.849 -0.268 4.922 1.00 62.88 177 ARG A CA 1
ATOM 1425 C C . ARG A 1 177 ? -17.220 -1.322 5.855 1.00 62.88 177 ARG A C 1
ATOM 1427 O O . ARG A 1 177 ? -16.321 -0.953 6.572 1.00 62.88 177 ARG A O 1
ATOM 1434 N N . PRO A 1 178 ? -17.764 -2.565 5.880 1.00 58.34 178 PRO A N 1
ATOM 1435 C CA . PRO A 1 178 ? -17.429 -3.569 6.895 1.00 58.34 178 PRO A CA 1
ATOM 1436 C C . PRO A 1 178 ? -15.993 -4.073 6.828 1.00 58.34 178 PRO A C 1
ATOM 1438 O O . PRO A 1 178 ? -15.633 -4.647 5.798 1.00 58.34 178 PRO A O 1
ATOM 1441 N N . ASP A 1 179 ? -15.282 -4.021 7.948 1.00 69.81 179 ASP A N 1
ATOM 1442 C CA . ASP A 1 179 ? -13.909 -4.502 8.053 1.00 69.81 179 ASP A CA 1
ATOM 1443 C C . ASP A 1 179 ? -13.792 -5.708 8.999 1.00 69.81 179 ASP A C 1
ATOM 1445 O O . ASP A 1 179 ? -14.510 -5.873 9.992 1.00 69.81 179 ASP A O 1
ATOM 1449 N N . ASN A 1 180 ? -12.895 -6.638 8.657 1.00 84.38 180 ASN A N 1
ATOM 1450 C CA . ASN A 1 180 ? -12.550 -7.765 9.523 1.00 84.38 180 ASN A CA 1
ATOM 1451 C C . ASN A 1 180 ? -11.120 -7.600 10.022 1.00 84.38 180 ASN A C 1
ATOM 1453 O O . ASN A 1 180 ? -10.158 -8.046 9.385 1.00 84.38 180 ASN A O 1
ATOM 1457 N N . ILE A 1 181 ? -10.992 -7.053 11.225 1.00 86.69 181 ILE A N 1
ATOM 1458 C CA . ILE A 1 181 ? -9.701 -6.710 11.803 1.00 86.69 181 ILE A CA 1
ATOM 1459 C C . ILE A 1 181 ? -9.310 -7.772 12.827 1.00 86.69 181 ILE A C 1
ATOM 1461 O O . ILE A 1 181 ? -9.987 -8.040 13.826 1.00 86.69 181 ILE A O 1
ATOM 1465 N N . ARG A 1 182 ? -8.172 -8.433 12.590 1.00 91.25 182 ARG A N 1
ATOM 1466 C CA . ARG A 1 182 ? -7.642 -9.461 13.493 1.00 91.25 182 ARG A CA 1
ATOM 1467 C C . ARG A 1 182 ? -6.215 -9.152 13.910 1.00 91.25 182 ARG A C 1
ATOM 1469 O O . ARG A 1 182 ? -5.257 -9.424 13.182 1.00 91.25 182 ARG A O 1
ATOM 1476 N N . GLY A 1 183 ? -6.082 -8.722 15.160 1.00 91.19 183 GLY A N 1
ATOM 1477 C CA . GLY A 1 183 ? -4.836 -8.270 15.766 1.00 91.19 183 GLY A CA 1
ATOM 1478 C C . GLY A 1 183 ? -4.532 -8.917 17.116 1.00 91.19 183 GLY A C 1
ATOM 1479 O O . GLY A 1 183 ? -5.341 -9.626 17.713 1.00 91.19 183 GLY A O 1
ATOM 1480 N N . ARG A 1 184 ? -3.331 -8.666 17.647 1.00 93.44 184 ARG A N 1
ATOM 1481 C CA . ARG A 1 184 ? -3.087 -8.795 19.096 1.00 93.44 184 ARG A CA 1
ATOM 1482 C C . ARG A 1 184 ? -3.366 -7.460 19.778 1.00 93.44 184 ARG A C 1
ATOM 1484 O O . ARG A 1 184 ? -4.015 -7.457 20.819 1.00 93.44 184 ARG A O 1
ATOM 1491 N N . THR A 1 185 ? -2.865 -6.381 19.198 1.00 94.12 185 THR A N 1
ATOM 1492 C CA . THR A 1 185 ? -3.109 -5.002 19.615 1.00 94.12 185 THR A CA 1
ATOM 1493 C C . THR A 1 185 ? -3.713 -4.271 18.429 1.00 94.12 185 THR A C 1
ATOM 1495 O O . THR A 1 185 ? -3.129 -4.335 17.346 1.00 94.12 185 THR A O 1
ATOM 1498 N N . ILE A 1 186 ? -4.867 -3.655 18.643 1.00 91.56 186 ILE A N 1
ATOM 1499 C CA . ILE A 1 186 ? -5.622 -2.892 17.651 1.00 91.56 186 ILE A CA 1
ATOM 1500 C C . ILE A 1 186 ? -5.854 -1.506 18.250 1.00 91.56 186 ILE A C 1
ATOM 1502 O O . ILE A 1 186 ? -6.152 -1.401 19.445 1.00 91.56 186 ILE A O 1
ATOM 1506 N N . SER A 1 187 ? -5.620 -0.469 17.456 1.00 90.12 187 SER A N 1
ATOM 1507 C CA . SER A 1 187 ? -5.852 0.920 17.837 1.00 90.12 187 SER A CA 1
ATOM 1508 C C . SER A 1 187 ? -6.483 1.651 16.668 1.00 90.12 187 SER A C 1
ATOM 1510 O O . SER A 1 187 ? -5.856 1.756 15.619 1.00 90.12 187 SER A O 1
ATOM 1512 N N . GLU A 1 188 ? -7.689 2.149 16.865 1.00 86.50 188 GLU A N 1
ATOM 1513 C CA . GLU A 1 188 ? -8.520 2.729 15.819 1.00 86.50 188 GLU A CA 1
ATOM 1514 C C . GLU A 1 188 ? -8.962 4.129 16.235 1.00 86.50 188 GLU A C 1
ATOM 1516 O O . GLU A 1 188 ? -9.376 4.360 17.374 1.00 86.50 188 GLU A O 1
ATOM 1521 N N . ALA A 1 189 ? -8.824 5.085 15.318 1.00 85.94 189 ALA A N 1
ATOM 1522 C CA . ALA A 1 189 ? -9.192 6.473 15.549 1.00 85.94 189 ALA A CA 1
ATOM 1523 C C . ALA A 1 189 ? -9.902 7.068 14.329 1.00 85.94 189 ALA A C 1
ATOM 1525 O O . ALA A 1 189 ? -9.302 7.183 13.262 1.00 85.94 189 ALA A O 1
ATOM 1526 N N . GLY A 1 190 ? -11.155 7.505 14.446 1.00 85.31 190 GLY A N 1
ATOM 1527 C CA . GLY A 1 190 ? -11.826 8.003 13.248 1.00 85.31 190 GLY A CA 1
ATOM 1528 C C . GLY A 1 190 ? -13.335 8.130 13.288 1.00 85.31 190 GLY A C 1
ATOM 1529 O O . GLY A 1 190 ? -13.950 8.353 14.327 1.00 85.31 190 GLY A O 1
ATOM 1530 N N . GLN A 1 191 ? -13.922 8.049 12.101 1.00 81.56 191 GLN A N 1
ATOM 1531 C CA . GLN A 1 191 ? -15.365 7.956 11.916 1.00 81.56 191 GLN A CA 1
ATOM 1532 C C . GLN A 1 191 ? -15.663 6.652 11.184 1.00 81.56 191 GLN A C 1
ATOM 1534 O O . G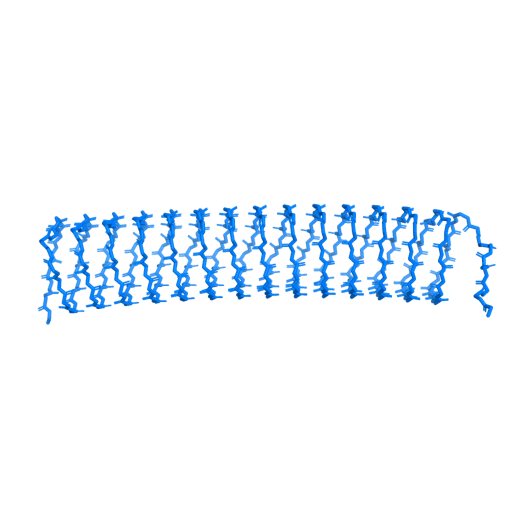LN A 1 191 ? -15.154 6.436 10.081 1.00 81.56 191 GLN A O 1
ATOM 1539 N N . TYR A 1 192 ? -16.525 5.835 11.773 1.00 74.88 192 TYR A N 1
ATOM 1540 C CA . TYR A 1 192 ? -16.878 4.514 11.273 1.00 74.88 192 TYR A CA 1
ATOM 1541 C C . TYR A 1 192 ? -18.383 4.471 11.017 1.00 74.88 192 TYR A C 1
ATOM 1543 O O . TYR A 1 192 ? -19.211 4.788 11.879 1.00 74.88 192 TYR A O 1
ATOM 1551 N N . GLN A 1 193 ? -18.764 4.159 9.778 1.00 67.38 193 GLN A N 1
ATOM 1552 C CA . GLN A 1 193 ? -20.159 4.262 9.336 1.00 67.38 193 GLN A CA 1
ATOM 1553 C C . GLN A 1 193 ? -20.869 2.907 9.182 1.00 67.38 193 GLN A C 1
ATOM 1555 O O . GLN A 1 193 ? -22.072 2.892 8.874 1.00 67.38 193 GLN A O 1
ATOM 1560 N N . ARG A 1 194 ? -20.179 1.765 9.343 1.00 63.19 194 ARG A N 1
ATOM 1561 C CA . ARG A 1 194 ? -20.713 0.412 9.070 1.00 63.19 194 ARG A CA 1
ATOM 1562 C C . ARG A 1 194 ? -20.124 -0.678 9.988 1.00 63.19 194 ARG A C 1
ATOM 1564 O O . ARG A 1 194 ? -19.191 -0.360 10.686 1.00 63.19 194 ARG A O 1
ATOM 1571 N N . PRO A 1 195 ? -20.731 -1.893 10.011 1.00 58.19 195 PRO A N 1
ATOM 1572 C CA . PRO A 1 195 ? -20.404 -2.943 10.979 1.00 58.19 195 PRO A CA 1
ATOM 1573 C C . PRO A 1 195 ? -18.997 -3.508 10.841 1.00 58.19 195 PRO A C 1
ATOM 1575 O O . PRO A 1 195 ? -18.702 -4.070 9.784 1.00 58.19 195 PRO A O 1
ATOM 1578 N N . ASP A 1 196 ? -18.245 -3.520 11.932 1.00 69.06 196 ASP A N 1
ATOM 1579 C CA . ASP A 1 196 ? -16.894 -4.068 11.984 1.00 69.06 196 ASP A CA 1
ATOM 1580 C C . ASP A 1 196 ? -16.814 -5.307 12.888 1.00 69.06 196 ASP A C 1
ATOM 1582 O O . ASP A 1 196 ? -17.513 -5.463 13.896 1.00 69.06 196 ASP A O 1
ATOM 1586 N N . ASN A 1 197 ? -15.979 -6.273 12.493 1.00 83.69 197 ASN A N 1
ATOM 1587 C CA . ASN A 1 197 ? -15.673 -7.444 13.313 1.00 83.69 197 ASN A CA 1
ATOM 1588 C C . ASN A 1 197 ? -14.234 -7.353 13.805 1.00 83.69 197 ASN A C 1
ATOM 1590 O O . ASN A 1 197 ? -13.296 -7.816 13.145 1.00 83.69 197 ASN A O 1
ATOM 1594 N N . ILE A 1 198 ? -14.074 -6.847 15.021 1.00 86.19 198 ILE A N 1
ATOM 1595 C CA . ILE A 1 198 ? -12.764 -6.574 15.598 1.00 86.19 198 ILE A CA 1
ATOM 1596 C C . ILE A 1 198 ? -12.414 -7.678 16.591 1.00 86.19 198 ILE A C 1
ATOM 1598 O O . ILE A 1 198 ? -13.094 -7.935 17.590 1.00 86.19 198 ILE A O 1
ATOM 1602 N N . ARG A 1 199 ? -11.312 -8.386 16.328 1.00 90.81 199 ARG A N 1
ATOM 1603 C CA . ARG A 1 199 ? -10.818 -9.455 17.204 1.00 90.81 199 ARG A CA 1
ATOM 1604 C C . ARG A 1 199 ? -9.378 -9.210 17.620 1.00 90.81 199 ARG A C 1
ATOM 1606 O O . ARG A 1 199 ? -8.436 -9.513 16.883 1.00 90.81 199 ARG A O 1
ATOM 1613 N N . GLY A 1 200 ? -9.222 -8.798 18.874 1.00 90.69 200 GLY A N 1
ATOM 1614 C CA . GLY A 1 200 ? -7.955 -8.417 19.486 1.00 90.69 200 GLY A CA 1
ATOM 1615 C C . GLY A 1 200 ? -7.687 -9.098 20.827 1.00 90.69 200 GLY A C 1
ATOM 1616 O O . GLY A 1 200 ? -8.534 -9.772 21.410 1.00 90.69 200 GLY A O 1
ATOM 1617 N N . ARG A 1 201 ? -6.476 -8.922 21.365 1.00 92.50 201 ARG A N 1
ATOM 1618 C CA . ARG A 1 201 ? -6.237 -9.102 22.810 1.00 92.50 201 ARG A CA 1
ATOM 1619 C C . ARG A 1 201 ? -6.440 -7.772 23.530 1.00 92.50 201 ARG A C 1
ATOM 1621 O O . ARG A 1 201 ? -7.081 -7.761 24.576 1.00 92.50 201 ARG A O 1
ATOM 1628 N N . THR A 1 202 ? -5.890 -6.705 22.971 1.00 93.31 202 THR A N 1
ATOM 1629 C CA . THR A 1 202 ? -6.061 -5.324 23.420 1.00 93.31 202 THR A CA 1
ATOM 1630 C C . THR A 1 202 ? -6.638 -4.536 22.256 1.00 93.31 202 THR A C 1
ATOM 1632 O O . THR A 1 202 ? -6.069 -4.607 21.165 1.00 93.31 202 THR A O 1
ATOM 1635 N N . ILE A 1 203 ? -7.753 -3.860 22.495 1.00 90.12 203 ILE A N 1
ATOM 1636 C CA . ILE A 1 203 ? -8.476 -3.041 21.522 1.00 90.12 203 ILE A CA 1
ATOM 1637 C C . ILE A 1 203 ? -8.644 -1.658 22.149 1.00 90.12 203 ILE A C 1
ATOM 1639 O O . ILE A 1 203 ? -8.941 -1.561 23.345 1.00 90.12 203 ILE A O 1
ATOM 1643 N N . SER A 1 204 ? -8.366 -0.617 21.374 1.00 89.50 204 SER A N 1
ATOM 1644 C CA . SER A 1 204 ? -8.552 0.772 21.775 1.00 89.50 204 SER A CA 1
ATOM 1645 C C . SER A 1 204 ? -9.167 1.536 20.618 1.00 89.50 204 SER A C 1
ATOM 1647 O O . SER A 1 204 ? -8.544 1.637 19.568 1.00 89.50 204 SER A O 1
ATOM 1649 N N . GLU A 1 205 ? -10.358 2.064 20.831 1.00 85.81 205 GLU A N 1
ATOM 1650 C CA . GLU A 1 205 ? -11.171 2.708 19.808 1.00 85.81 205 GLU A CA 1
ATOM 1651 C C . GLU A 1 205 ? -11.521 4.122 20.259 1.00 85.81 205 GLU A C 1
ATOM 1653 O O . GLU A 1 205 ? -11.919 4.353 21.404 1.00 85.81 205 GLU A O 1
ATOM 1658 N N . ALA A 1 206 ? -11.326 5.086 19.362 1.00 85.75 206 ALA A N 1
ATOM 1659 C CA . ALA A 1 206 ? -11.614 6.488 19.612 1.00 85.75 206 ALA A CA 1
ATOM 1660 C C . ALA A 1 206 ? -12.328 7.118 18.414 1.00 85.75 206 ALA A C 1
ATOM 1662 O O . ALA A 1 206 ? -11.787 7.122 17.311 1.00 85.75 206 ALA A O 1
ATOM 1663 N N . GLY A 1 207 ? -13.511 7.707 18.591 1.00 85.12 207 GLY A N 1
ATOM 1664 C CA . GLY A 1 207 ? -14.167 8.352 17.455 1.00 85.12 207 GLY A CA 1
ATOM 1665 C C . GLY A 1 207 ? -15.680 8.437 17.486 1.00 85.12 207 GLY A C 1
ATOM 1666 O O . GLY A 1 207 ? -16.297 8.691 18.518 1.00 85.12 207 GLY A O 1
ATOM 1667 N N . GLN A 1 208 ? -16.271 8.313 16.305 1.00 81.50 208 GLN A N 1
ATOM 1668 C CA . GLN A 1 208 ? -17.716 8.314 16.106 1.00 81.50 208 GLN A CA 1
ATOM 1669 C C . GLN A 1 208 ? -18.107 7.052 15.345 1.00 81.50 208 GLN A C 1
ATOM 1671 O O . GLN A 1 208 ? -17.601 6.820 14.245 1.00 81.50 208 GLN A O 1
ATOM 1676 N N . TYR A 1 209 ? -19.042 6.292 15.900 1.00 75.38 209 TYR A N 1
ATOM 1677 C CA . TYR A 1 209 ? -19.466 4.998 15.377 1.00 75.38 209 TYR A CA 1
ATOM 1678 C C . TYR A 1 209 ? -20.975 5.024 15.133 1.00 75.38 209 TYR A C 1
ATOM 1680 O O . TYR A 1 209 ? -21.780 5.329 16.020 1.00 75.38 209 TYR A O 1
ATOM 1688 N N . GLN A 1 210 ? -21.386 4.779 13.888 1.00 68.88 210 GLN A N 1
ATOM 1689 C CA . GLN A 1 210 ? -22.785 4.941 13.471 1.00 68.88 210 GLN A CA 1
ATOM 1690 C C . GLN A 1 210 ? -23.562 3.617 13.346 1.00 68.88 210 GLN A C 1
ATOM 1692 O O . GLN A 1 210 ? -24.779 3.642 13.102 1.00 68.88 210 GLN A O 1
ATOM 1697 N N . ARG A 1 211 ? -22.909 2.450 13.456 1.00 63.84 211 ARG A N 1
ATOM 1698 C CA . ARG A 1 211 ? -23.514 1.125 13.207 1.00 63.84 211 ARG A CA 1
ATOM 1699 C C . ARG A 1 211 ? -22.975 0.024 14.138 1.00 63.84 211 ARG A C 1
ATOM 1701 O O . ARG A 1 211 ? -21.986 0.289 14.783 1.00 63.84 211 ARG A O 1
ATOM 1708 N N . PRO A 1 212 ? -23.665 -1.142 14.214 1.00 60.50 212 PRO A N 1
ATOM 1709 C CA . PRO A 1 212 ? -23.336 -2.226 15.144 1.00 60.50 212 PRO A CA 1
ATOM 1710 C C . PRO A 1 212 ? -21.978 -2.869 14.885 1.00 60.50 212 PRO A C 1
ATOM 1712 O O . PRO A 1 212 ? -21.793 -3.405 13.792 1.00 60.50 212 PRO A O 1
ATOM 1715 N N . ASP A 1 213 ? -21.149 -2.968 15.914 1.00 70.50 213 ASP A N 1
ATOM 1716 C CA . ASP A 1 213 ? -19.841 -3.614 15.877 1.00 70.50 213 ASP A CA 1
ATOM 1717 C C . ASP A 1 213 ? -19.812 -4.887 16.737 1.00 70.50 213 ASP A C 1
ATOM 1719 O O . ASP A 1 213 ? -20.514 -5.042 17.743 1.00 70.50 213 ASP A O 1
ATOM 1723 N N . ASN A 1 214 ? -19.017 -5.872 16.312 1.00 83.75 214 ASN A N 1
ATOM 1724 C CA . ASN A 1 214 ? -18.753 -7.081 17.091 1.00 83.75 214 ASN A CA 1
ATOM 1725 C C . ASN A 1 214 ? -17.307 -7.061 17.577 1.00 83.75 214 ASN A C 1
ATOM 1727 O O . ASN A 1 214 ? -16.392 -7.546 16.901 1.00 83.75 214 ASN A O 1
ATOM 1731 N N . ILE A 1 215 ? -17.118 -6.588 18.803 1.00 85.62 215 ILE A N 1
ATOM 1732 C CA . ILE A 1 215 ? -15.797 -6.395 19.389 1.00 85.62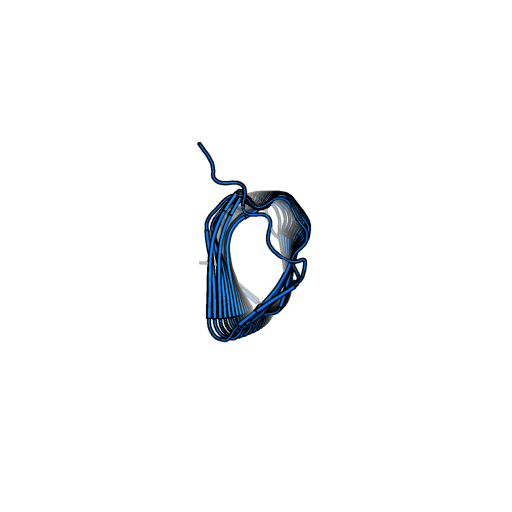 215 ILE A CA 1
ATOM 1733 C C . ILE A 1 215 ? -15.499 -7.544 20.348 1.00 85.62 215 ILE A C 1
ATOM 1735 O O . ILE A 1 215 ? -16.194 -7.802 21.336 1.00 85.62 215 ILE A O 1
ATOM 1739 N N . ARG A 1 216 ? -14.421 -8.284 20.075 1.00 89.56 216 ARG A N 1
ATOM 1740 C CA . ARG A 1 216 ? -13.964 -9.387 20.929 1.00 89.56 216 ARG A CA 1
ATOM 1741 C C . ARG A 1 216 ? -12.516 -9.198 21.351 1.00 89.56 216 ARG A C 1
ATOM 1743 O O . ARG A 1 216 ? -11.58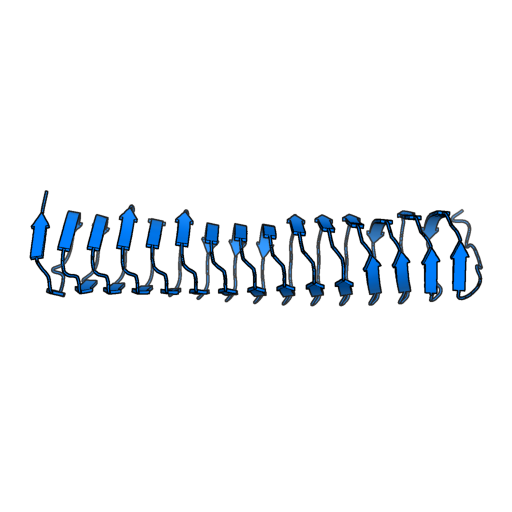6 -9.516 20.606 1.00 89.56 216 ARG A O 1
ATOM 1750 N N . GLY A 1 217 ? -12.346 -8.811 22.611 1.00 89.50 217 GLY A N 1
ATOM 1751 C CA . GLY A 1 217 ? -11.067 -8.492 23.238 1.00 89.50 217 GLY A CA 1
ATOM 1752 C C . GLY A 1 217 ? -10.825 -9.224 24.558 1.00 89.50 217 GLY A C 1
ATOM 1753 O O . GLY A 1 217 ? -11.698 -9.888 25.112 1.00 89.50 217 GLY A O 1
ATOM 1754 N N . ARG A 1 218 ? -9.614 -9.104 25.112 1.00 91.06 218 ARG A N 1
ATOM 1755 C CA . ARG A 1 218 ? -9.394 -9.326 26.555 1.00 91.06 218 ARG A CA 1
ATOM 1756 C C . ARG A 1 218 ? -9.545 -8.002 27.300 1.00 91.06 218 ARG A C 1
ATOM 1758 O O . ARG A 1 218 ? -10.202 -7.979 28.336 1.00 91.06 218 ARG A O 1
ATOM 1765 N N . THR A 1 219 ? -8.932 -6.954 26.768 1.00 91.25 219 THR A N 1
ATOM 1766 C CA . THR A 1 219 ? -9.017 -5.577 27.252 1.00 91.25 219 THR A CA 1
ATOM 1767 C C . THR A 1 219 ? -9.545 -4.722 26.112 1.00 91.25 219 THR A C 1
ATOM 1769 O O . THR A 1 219 ? -8.982 -4.795 25.018 1.00 91.25 219 THR A O 1
ATOM 1772 N N . ILE A 1 220 ? -10.617 -3.985 26.371 1.00 88.19 220 ILE A N 1
ATOM 1773 C CA . ILE A 1 220 ? -11.300 -3.109 25.419 1.00 88.19 220 ILE A CA 1
ATOM 1774 C C . ILE A 1 220 ? -11.401 -1.731 26.074 1.00 88.19 220 ILE A C 1
ATOM 1776 O O . ILE A 1 220 ? -11.676 -1.639 27.275 1.00 88.19 220 ILE A O 1
ATOM 1780 N N . SER A 1 221 ? -11.096 -0.688 25.312 1.00 88.00 221 SER A N 1
ATOM 1781 C CA . SER A 1 221 ? -11.201 0.702 25.745 1.00 88.00 221 SER A CA 1
ATOM 1782 C C . SER A 1 221 ? -11.807 1.515 24.616 1.00 88.00 221 SER A C 1
ATOM 1784 O O . SER A 1 221 ? -11.213 1.588 23.546 1.00 88.00 221 SER A O 1
ATOM 1786 N N . GLU A 1 222 ? -12.959 2.111 24.872 1.00 84.38 222 GLU A N 1
ATOM 1787 C CA . GLU A 1 222 ? -13.773 2.803 23.881 1.00 84.38 222 GLU A CA 1
ATOM 1788 C C . GLU A 1 222 ? -14.014 4.241 24.334 1.00 84.38 222 GLU A C 1
ATOM 1790 O O . GLU A 1 222 ? -14.411 4.495 25.476 1.00 84.38 222 GLU A O 1
ATOM 1795 N N . ALA A 1 223 ? -13.743 5.189 23.438 1.00 84.44 223 ALA A N 1
ATOM 1796 C CA . ALA A 1 223 ? -13.948 6.608 23.678 1.00 84.44 223 ALA A CA 1
ATOM 1797 C C . ALA A 1 223 ? -14.667 7.268 22.495 1.00 84.44 223 ALA A C 1
ATOM 1799 O O . ALA A 1 223 ? -14.149 7.253 21.383 1.00 84.44 223 ALA A O 1
ATOM 1800 N N . GLY A 1 224 ? -15.837 7.885 22.679 1.00 83.69 224 GLY A N 1
ATOM 1801 C CA . GLY A 1 224 ? -16.517 8.457 21.512 1.00 83.69 224 GLY A CA 1
ATOM 1802 C C . GLY A 1 224 ? -18.012 8.701 21.607 1.00 83.69 224 GLY A C 1
ATOM 1803 O O . GLY A 1 224 ? -18.577 8.848 22.689 1.00 83.69 224 GLY A O 1
ATOM 1804 N N . GLN A 1 225 ? -18.653 8.776 20.442 1.00 80.00 225 GLN A N 1
ATOM 1805 C CA . GLN A 1 225 ? -20.110 8.712 20.334 1.00 80.00 225 GLN A CA 1
ATOM 1806 C C . GLN A 1 225 ? -20.517 7.485 19.521 1.00 80.00 225 GLN A C 1
ATOM 1808 O O . GLN A 1 225 ? -20.015 7.283 18.415 1.00 80.00 225 GLN A O 1
ATOM 1813 N N . TYR A 1 226 ? -21.472 6.727 20.050 1.00 74.50 226 TYR A N 1
ATOM 1814 C CA . TYR A 1 226 ? -21.958 5.472 19.485 1.00 74.50 226 TYR A CA 1
ATOM 1815 C C . TYR A 1 226 ? -23.466 5.577 19.254 1.00 74.50 226 TYR A C 1
ATOM 1817 O O . TYR A 1 226 ? -24.244 5.880 20.164 1.00 74.50 226 TYR A O 1
ATOM 1825 N N . GLN A 1 227 ? -23.905 5.387 18.009 1.00 68.69 227 GLN A N 1
ATOM 1826 C CA . GLN A 1 227 ? -25.308 5.601 17.627 1.00 68.69 227 GLN A CA 1
ATOM 1827 C C . GLN A 1 227 ? -26.154 4.315 17.619 1.00 68.69 227 GLN A C 1
ATOM 1829 O O . GLN A 1 227 ? -27.389 4.385 17.549 1.00 68.69 227 GLN A O 1
ATOM 1834 N N . ARG A 1 228 ? -25.536 3.125 17.641 1.00 64.44 228 ARG A N 1
ATOM 1835 C CA . ARG A 1 228 ? -26.228 1.830 17.508 1.00 64.44 228 ARG A CA 1
ATOM 1836 C C . ARG A 1 228 ? -25.679 0.763 18.466 1.00 64.44 228 ARG A C 1
ATOM 1838 O O . ARG A 1 228 ? -24.606 0.984 18.985 1.00 64.44 228 ARG A O 1
ATOM 1845 N N . PRO A 1 229 ? -26.443 -0.327 18.716 1.00 61.09 229 PRO A N 1
ATOM 1846 C CA . PRO A 1 229 ? -26.058 -1.374 19.660 1.00 61.09 229 PRO A CA 1
ATOM 1847 C C . PRO A 1 229 ? -24.854 -2.173 19.172 1.00 61.09 229 PRO A C 1
ATOM 1849 O O . PRO A 1 229 ? -24.924 -2.715 18.064 1.00 61.09 229 PRO A O 1
ATOM 1852 N N . ASP A 1 230 ? -23.874 -2.363 20.042 1.00 72.00 230 ASP A N 1
ATOM 1853 C CA . ASP A 1 230 ? -22.677 -3.164 19.809 1.00 72.00 230 ASP A CA 1
ATOM 1854 C C . ASP A 1 230 ? -22.702 -4.464 20.627 1.00 72.00 230 ASP A C 1
ATOM 1856 O O . ASP A 1 230 ? -23.339 -4.586 21.681 1.00 72.00 230 ASP A O 1
ATOM 1860 N N . ASN A 1 231 ? -22.026 -5.499 20.123 1.00 82.81 231 ASN A N 1
ATOM 1861 C CA . ASN A 1 231 ? -21.785 -6.735 20.864 1.00 82.81 231 ASN A CA 1
ATOM 1862 C C . ASN A 1 231 ? -20.336 -6.755 21.345 1.00 82.81 231 ASN A C 1
ATOM 1864 O O . ASN A 1 231 ? -19.434 -7.221 20.639 1.00 82.81 231 ASN A O 1
ATOM 1868 N N . ILE A 1 232 ? -20.126 -6.334 22.588 1.00 84.56 232 ILE A N 1
ATOM 1869 C CA . ILE A 1 232 ? -18.794 -6.205 23.171 1.00 84.56 232 ILE A CA 1
ATOM 1870 C C . ILE A 1 232 ? -18.539 -7.374 24.120 1.00 84.56 232 ILE A C 1
ATOM 1872 O O . ILE A 1 232 ? -19.217 -7.581 25.131 1.00 84.56 232 ILE A O 1
ATOM 1876 N N . ARG A 1 233 ? -17.514 -8.176 23.825 1.00 88.25 233 ARG A N 1
ATOM 1877 C CA . ARG A 1 233 ? -17.096 -9.299 24.673 1.00 88.25 233 ARG A CA 1
ATOM 1878 C C . ARG A 1 233 ? -15.647 -9.144 25.108 1.00 88.25 233 ARG A C 1
ATOM 1880 O O . ARG A 1 233 ? -14.722 -9.413 24.338 1.00 88.25 233 ARG A O 1
ATOM 1887 N N . GLY A 1 234 ? -15.466 -8.838 26.390 1.00 88.12 234 GLY A N 1
ATOM 1888 C CA . GLY A 1 234 ? -14.177 -8.551 27.015 1.00 88.12 234 GLY A CA 1
ATOM 1889 C C . GLY A 1 234 ? -14.019 -9.172 28.401 1.00 88.12 234 GLY A C 1
ATOM 1890 O O . GLY A 1 234 ? -14.973 -9.622 29.026 1.00 88.12 234 GLY A O 1
ATOM 1891 N N . ARG A 1 235 ? -12.788 -9.204 28.925 1.00 89.12 235 ARG A N 1
ATOM 1892 C CA . ARG A 1 235 ? -12.572 -9.430 30.367 1.00 89.12 235 ARG A CA 1
ATOM 1893 C C . ARG A 1 235 ? -12.653 -8.108 31.125 1.00 89.12 235 ARG A C 1
ATOM 1895 O O . ARG A 1 235 ? -13.233 -8.079 32.205 1.00 89.12 235 ARG A O 1
ATOM 1902 N N . THR A 1 236 ? -12.051 -7.071 30.556 1.00 89.56 236 THR A N 1
ATOM 1903 C CA . THR A 1 236 ? -12.032 -5.700 31.065 1.00 89.56 236 THR A CA 1
ATOM 1904 C C . THR A 1 236 ? -12.485 -4.786 29.941 1.00 89.56 236 THR A C 1
ATOM 1906 O O . THR A 1 236 ? -11.928 -4.877 28.845 1.00 89.56 236 THR A O 1
ATOM 1909 N N . ILE A 1 237 ? -13.487 -3.966 30.224 1.00 86.94 237 ILE A N 1
ATOM 1910 C CA . ILE A 1 237 ? -14.121 -3.046 29.286 1.00 86.94 237 ILE A CA 1
ATOM 1911 C C . ILE A 1 237 ? -14.175 -1.685 29.977 1.00 86.94 237 ILE A C 1
ATOM 1913 O O . ILE A 1 237 ? -14.589 -1.600 31.137 1.00 86.94 237 ILE A O 1
ATOM 1917 N N . SER A 1 238 ? -13.678 -0.661 29.296 1.00 86.31 238 SER A N 1
ATOM 1918 C CA . SER A 1 238 ? -13.678 0.720 29.770 1.00 86.31 238 SER A CA 1
ATOM 1919 C C . SER A 1 238 ? -14.298 1.600 28.702 1.00 86.31 238 SER A C 1
ATOM 1921 O O . SER A 1 238 ? -13.805 1.613 27.579 1.00 86.31 238 SER A O 1
ATOM 1923 N N . GLU A 1 239 ? -15.347 2.320 29.065 1.00 82.00 239 GLU A N 1
ATOM 1924 C CA . GLU A 1 239 ? -16.153 3.116 28.142 1.00 82.00 239 GLU A CA 1
ATOM 1925 C C . GLU A 1 239 ? -16.204 4.560 28.642 1.00 82.00 239 GLU A C 1
ATOM 1927 O O . GLU A 1 239 ? -16.457 4.803 29.825 1.00 82.00 239 GLU A O 1
ATOM 1932 N N . ALA A 1 240 ? -15.955 5.509 27.742 1.00 82.25 240 ALA A N 1
ATOM 1933 C CA . ALA A 1 240 ? -16.075 6.940 28.001 1.00 82.25 240 ALA A CA 1
ATOM 1934 C C . ALA A 1 240 ? -16.723 7.622 26.790 1.00 82.25 240 ALA A C 1
ATOM 1936 O O . ALA A 1 240 ? -16.128 7.701 25.718 1.00 82.25 240 ALA A O 1
ATOM 1937 N N . GLY A 1 241 ? -17.950 8.122 26.907 1.00 77.31 241 GLY A N 1
ATOM 1938 C CA . GLY A 1 241 ? -18.627 8.639 25.721 1.00 77.31 241 GLY A CA 1
ATOM 1939 C C . GLY A 1 241 ? -20.138 8.700 25.811 1.00 77.31 241 GLY A C 1
ATOM 1940 O O . GLY A 1 241 ? -20.728 8.501 26.868 1.00 77.31 241 GLY A O 1
ATOM 1941 N N . GLN A 1 242 ? -20.761 9.005 24.677 1.00 76.38 242 GLN A N 1
ATOM 1942 C CA . GLN A 1 242 ? -22.214 9.090 24.542 1.00 76.38 242 GLN A CA 1
ATOM 1943 C C . GLN A 1 242 ? -22.732 7.891 23.745 1.00 76.38 242 GLN A C 1
ATOM 1945 O O . GLN A 1 242 ? -22.337 7.712 22.594 1.00 76.38 242 GLN A O 1
ATOM 1950 N N . TYR A 1 243 ? -23.656 7.125 24.324 1.00 72.56 243 TYR A N 1
ATOM 1951 C CA . TYR A 1 243 ? -24.282 5.961 23.689 1.00 72.56 243 TYR A CA 1
ATOM 1952 C C . TYR A 1 243 ? -25.768 6.240 23.456 1.00 72.56 243 TYR A C 1
ATOM 1954 O O . TYR A 1 243 ? -26.511 6.535 24.392 1.00 72.56 243 TYR A O 1
ATOM 1962 N N . GLN A 1 244 ? -26.226 6.169 22.204 1.00 67.25 244 GLN A N 1
ATOM 1963 C CA . GLN A 1 244 ? -27.634 6.421 21.865 1.00 67.25 244 GLN A CA 1
ATOM 1964 C C . GLN A 1 244 ? -28.529 5.186 22.045 1.00 67.25 244 GLN A C 1
ATOM 1966 O O . GLN A 1 244 ? -29.756 5.321 22.062 1.00 67.25 244 GLN A O 1
ATOM 1971 N N . ARG A 1 245 ? -27.957 3.976 22.121 1.00 61.72 245 ARG A N 1
ATOM 1972 C CA . ARG A 1 245 ? -28.696 2.710 22.258 1.00 61.72 245 ARG A CA 1
ATOM 1973 C C . ARG A 1 245 ? -27.961 1.743 23.202 1.00 61.72 245 ARG A C 1
ATOM 1975 O O . ARG A 1 245 ? -26.760 1.896 23.353 1.00 61.72 245 ARG A O 1
ATOM 1982 N N . PRO A 1 246 ? -28.660 0.776 23.832 1.00 62.25 246 PRO A N 1
ATOM 1983 C CA . PRO A 1 246 ? -28.032 -0.165 24.761 1.00 62.25 246 PRO A CA 1
ATOM 1984 C C . PRO A 1 246 ? -27.202 -1.230 24.039 1.00 62.25 246 PRO A C 1
ATOM 1986 O O . PRO A 1 246 ? -27.707 -1.849 23.100 1.00 62.25 246 PRO A O 1
ATOM 1989 N N . ASP A 1 247 ? -26.009 -1.507 24.557 1.00 72.56 247 ASP A N 1
ATOM 1990 C CA . ASP A 1 247 ? -25.098 -2.533 24.045 1.00 72.56 247 ASP A CA 1
ATOM 1991 C C . ASP A 1 247 ? -25.256 -3.873 24.768 1.00 72.56 247 ASP A C 1
ATOM 1993 O O . ASP A 1 247 ? -25.678 -3.961 25.926 1.00 72.56 247 ASP A O 1
ATOM 1997 N N . ASN A 1 248 ? -24.880 -4.953 24.086 1.00 82.12 248 ASN A N 1
ATOM 1998 C CA . ASN A 1 248 ? -24.764 -6.271 24.695 1.00 82.12 248 ASN A CA 1
ATOM 1999 C C . ASN A 1 248 ? -23.326 -6.488 25.167 1.00 82.12 248 ASN A C 1
ATOM 2001 O O . ASN A 1 248 ? -22.488 -7.058 24.459 1.00 82.12 248 ASN A O 1
ATOM 2005 N N . ILE A 1 249 ? -23.056 -6.035 26.389 1.00 81.81 249 ILE A N 1
ATOM 2006 C CA . ILE A 1 249 ? -21.722 -6.069 26.978 1.00 81.81 249 ILE A CA 1
ATOM 2007 C C . ILE A 1 249 ? -21.560 -7.292 27.884 1.00 81.81 249 ILE A C 1
ATOM 2009 O O . ILE A 1 249 ? -22.268 -7.481 28.874 1.00 81.81 249 ILE A O 1
ATOM 2013 N N . ARG A 1 250 ? -20.558 -8.124 27.588 1.00 86.19 250 ARG A N 1
ATOM 2014 C CA . ARG A 1 250 ? -20.166 -9.266 28.425 1.00 86.19 250 ARG A CA 1
ATOM 2015 C C . ARG A 1 250 ? -18.722 -9.117 28.891 1.00 86.19 250 ARG A C 1
ATOM 2017 O O . ARG A 1 250 ? -17.799 -9.508 28.174 1.00 86.19 250 ARG A O 1
ATOM 2024 N N . GLY A 1 251 ? -18.539 -8.645 30.124 1.00 84.62 251 GLY A N 1
ATOM 2025 C CA . GLY A 1 251 ? -17.234 -8.472 30.767 1.00 84.62 251 GLY A CA 1
ATOM 2026 C C . GLY A 1 251 ? -17.326 -7.747 32.110 1.00 84.62 251 GLY A C 1
ATOM 2027 O O . GLY A 1 251 ? -18.420 -7.499 32.601 1.00 84.62 251 GLY A O 1
ATOM 2028 N N . ARG A 1 252 ? -16.178 -7.418 32.721 1.00 83.50 252 ARG A N 1
ATOM 2029 C CA . ARG A 1 252 ? -16.134 -6.433 33.815 1.00 83.50 252 ARG A CA 1
ATOM 2030 C C . ARG A 1 252 ? -16.073 -5.041 33.196 1.00 83.50 252 ARG A C 1
ATOM 2032 O O . ARG A 1 252 ? -15.125 -4.781 32.453 1.00 83.50 252 ARG A O 1
ATOM 2039 N N . THR A 1 253 ? -17.046 -4.199 33.511 1.00 77.94 253 THR A N 1
ATOM 2040 C CA . THR A 1 253 ? -17.200 -2.852 32.955 1.00 77.94 253 THR A CA 1
ATOM 2041 C C . THR A 1 253 ? -16.763 -1.785 33.956 1.00 77.94 253 THR A C 1
ATOM 2043 O O . THR A 1 253 ? -16.926 -1.945 35.167 1.00 77.94 253 THR A O 1
ATOM 2046 N N . ALA A 1 254 ? -16.183 -0.707 33.441 1.00 76.38 254 ALA A N 1
ATOM 2047 C CA . ALA A 1 254 ? -15.967 0.544 34.151 1.00 76.38 254 ALA A CA 1
ATOM 2048 C C . ALA A 1 254 ? -16.401 1.678 33.217 1.00 76.38 254 ALA A C 1
ATOM 2050 O O . ALA A 1 254 ? -15.835 1.827 32.135 1.00 76.38 254 ALA A O 1
ATOM 2051 N N . THR A 1 255 ? -17.417 2.428 33.624 1.00 69.06 255 THR A N 1
ATOM 2052 C CA . THR A 1 255 ? -17.998 3.544 32.866 1.00 69.06 255 THR A CA 1
ATOM 2053 C C . THR A 1 255 ? -17.569 4.857 33.513 1.00 69.06 255 THR A C 1
ATOM 2055 O O . THR A 1 255 ? -17.669 4.977 34.739 1.00 69.06 255 THR A O 1
ATOM 2058 N N . GLY A 1 256 ? -17.069 5.800 32.715 1.00 55.59 256 GLY A N 1
ATOM 2059 C CA . GLY A 1 256 ? -16.662 7.142 33.150 1.00 55.59 256 GLY A CA 1
ATOM 2060 C C . GLY A 1 256 ? -17.521 8.243 32.556 1.00 55.59 256 GLY A C 1
ATOM 2061 O O . GLY A 1 256 ? -18.098 8.016 31.470 1.00 55.59 256 GLY A O 1
#

Sequence (256 aa):
MAEQYQRPDNIRGRTISEAGQYQRPDNIRGRTISEAGQYQRPDNIRGRTISEAGQYQRPDNIRGRTISEAGQYQRPDNIRGRTISEAGQYQRPDNIRGRTISEAGQYQRPDNIRGRTISEAGQYQRPDNIRGRTISEAGQYQRPDNIRGRTISEAGQYQRPDNIRGRTISEAGQYQRPDNIRGRTISEAGQYQRPDNIRGRTISEAGQYQRPDNIRGRTISEAGQYQRPDNIRGRTISEAGQYQRPDNIRGRTATG